Protein AF-A0A6P0S054-F1 (afdb_monomer)

Solvent-accessible surface area (backbone atoms only — not comparable to full-atom values): 17189 Å² total; per-residue (Å²): 97,78,37,76,88,46,102,80,38,64,45,47,50,50,37,50,54,54,34,71,72,40,96,62,68,81,48,26,31,66,58,48,29,56,38,30,76,70,66,76,42,80,83,60,72,34,45,17,15,29,68,86,78,64,26,35,32,38,42,41,51,53,76,80,68,85,90,58,104,81,60,71,53,49,40,46,43,76,74,36,42,90,74,73,61,77,50,42,47,50,54,47,49,44,40,20,65,17,44,72,93,73,18,66,70,39,35,32,70,49,35,49,54,99,86,65,53,75,46,84,53,42,33,24,20,8,63,78,66,51,79,77,50,49,68,61,50,52,50,41,39,64,70,53,50,62,73,40,38,82,83,66,67,63,72,65,46,76,48,78,44,77,41,83,59,63,82,72,74,83,71,68,93,67,76,86,87,75,64,72,70,64,44,67,77,44,33,67,58,50,47,54,52,49,57,46,52,57,52,45,56,56,48,44,53,50,52,51,50,52,50,36,68,74,38,56,94,76,37,53,62,45,79,46,78,42,55,57,44,78,47,51,73,68,72,39,68,73,40,88,88,28,73,74,48,60,82,50,50,74,79,34,28,46,100,85,43,35,49,39,74,81,91,58,97,69,72,49,74,66,54,51,51,52,52,52,54,42,50,55,51,36,51,64,67,43,50,59,57,52,64,76,72,109

Structure (mmCIF, N/CA/C/O backbone):
data_AF-A0A6P0S054-F1
#
_entry.id   AF-A0A6P0S054-F1
#
loop_
_atom_site.group_PDB
_atom_site.id
_atom_site.type_symbol
_atom_site.label_atom_id
_atom_site.label_alt_id
_atom_site.label_comp_id
_atom_site.label_asym_id
_atom_site.label_entity_id
_atom_site.label_seq_id
_atom_site.pdbx_PDB_ins_code
_atom_site.Cartn_x
_atom_site.Cartn_y
_atom_site.Cartn_z
_atom_site.occupancy
_atom_site.B_iso_or_equiv
_atom_site.auth_seq_id
_atom_site.auth_comp_id
_atom_site.auth_asym_id
_atom_site.auth_atom_id
_atom_site.pdbx_PDB_model_num
ATOM 1 N N . ILE A 1 1 ? -7.329 16.033 12.618 1.00 49.38 1 ILE A N 1
ATOM 2 C CA . ILE A 1 1 ? -7.039 15.333 11.339 1.00 49.38 1 ILE A CA 1
ATOM 3 C C . ILE A 1 1 ? -5.634 15.703 10.869 1.00 49.38 1 ILE A C 1
ATOM 5 O O . ILE A 1 1 ? -5.320 16.897 10.906 1.00 49.38 1 ILE A O 1
ATOM 9 N N . PRO A 1 2 ? -4.809 14.734 10.435 1.00 44.59 2 PRO A N 1
ATOM 10 C CA . PRO A 1 2 ? -3.533 15.024 9.786 1.00 44.59 2 PRO A CA 1
ATOM 11 C C . PRO A 1 2 ? -3.772 15.899 8.564 1.00 44.59 2 PRO A C 1
ATOM 13 O O . PRO A 1 2 ? -4.477 15.503 7.642 1.00 44.59 2 PRO A O 1
ATOM 16 N N . LYS A 1 3 ? -3.236 17.117 8.585 1.00 49.06 3 LYS A N 1
ATOM 17 C CA . LYS A 1 3 ? -3.244 18.041 7.451 1.00 49.06 3 LYS A CA 1
ATOM 18 C C . LYS A 1 3 ? -1.858 18.649 7.355 1.00 49.06 3 LYS A C 1
ATOM 20 O O . LYS A 1 3 ? -1.258 18.990 8.372 1.00 49.06 3 LYS A O 1
ATOM 25 N N . VAL A 1 4 ? -1.370 18.752 6.127 1.00 49.50 4 VAL A N 1
ATOM 26 C CA . VAL A 1 4 ? -0.021 19.217 5.811 1.00 49.50 4 VAL A CA 1
ATOM 27 C C . VAL A 1 4 ? 0.172 20.655 6.302 1.00 49.50 4 VAL A C 1
ATOM 29 O O . VAL A 1 4 ? -0.707 21.500 6.117 1.00 49.50 4 VAL A O 1
ATOM 32 N N . LEU A 1 5 ? 1.298 20.927 6.968 1.00 39.72 5 LEU A N 1
ATOM 33 C CA . LEU A 1 5 ? 1.606 22.243 7.522 1.00 39.72 5 LEU A CA 1
ATOM 34 C C . LEU A 1 5 ? 2.627 22.955 6.644 1.00 39.72 5 LEU A C 1
ATOM 36 O O . LEU A 1 5 ? 3.823 22.709 6.730 1.00 39.72 5 LEU A O 1
ATOM 40 N N . GLY A 1 6 ? 2.102 23.879 5.847 1.00 45.34 6 GLY A N 1
ATOM 41 C CA . GLY A 1 6 ? 2.846 24.784 4.989 1.00 45.34 6 GLY A CA 1
ATOM 42 C C . GLY A 1 6 ? 2.047 25.021 3.719 1.00 45.34 6 GLY A C 1
ATOM 43 O O . GLY A 1 6 ? 1.994 24.148 2.850 1.00 45.34 6 GLY A O 1
ATOM 44 N N . LEU A 1 7 ? 1.433 26.201 3.593 1.00 45.25 7 LEU A N 1
ATOM 45 C CA . LEU A 1 7 ? 1.116 26.758 2.278 1.00 45.25 7 LEU A CA 1
ATOM 46 C C . LEU A 1 7 ? 2.458 26.864 1.527 1.00 45.25 7 LEU A C 1
ATOM 48 O O . LEU A 1 7 ? 3.172 27.847 1.684 1.00 45.25 7 LEU A O 1
ATOM 52 N N . GLY A 1 8 ? 2.852 25.800 0.817 1.00 64.81 8 GLY A N 1
ATOM 53 C CA . GLY A 1 8 ? 4.074 25.754 0.009 1.00 64.81 8 GLY A CA 1
ATOM 54 C C . GLY A 1 8 ? 5.142 24.703 0.350 1.00 64.81 8 GLY A C 1
ATOM 55 O O . GLY A 1 8 ? 6.224 24.792 -0.225 1.00 64.81 8 GLY A O 1
ATOM 56 N N . ASP A 1 9 ? 4.913 23.711 1.226 1.00 80.38 9 ASP A N 1
ATOM 57 C CA . ASP A 1 9 ? 5.892 22.614 1.364 1.00 80.38 9 ASP A CA 1
ATOM 58 C C . ASP A 1 9 ? 5.802 21.578 0.216 1.00 80.38 9 ASP A C 1
ATOM 60 O O . ASP A 1 9 ? 4.813 21.508 -0.520 1.00 80.38 9 ASP A O 1
ATOM 64 N N . ARG A 1 10 ? 6.856 20.762 0.046 1.00 83.81 10 ARG A N 1
ATOM 65 C CA . ARG A 1 10 ? 6.938 19.735 -1.016 1.00 83.81 10 ARG A CA 1
ATOM 66 C C . ARG A 1 10 ? 5.812 18.697 -0.936 1.00 83.81 10 ARG A C 1
ATOM 68 O O . ARG A 1 10 ? 5.367 18.198 -1.965 1.00 83.81 10 ARG A O 1
ATOM 75 N N . GLY A 1 11 ? 5.355 18.374 0.270 1.00 85.75 11 GLY A N 1
ATOM 76 C CA . GLY A 1 11 ? 4.236 17.473 0.503 1.00 85.75 11 GLY A CA 1
ATOM 77 C C . GLY A 1 11 ? 2.904 18.076 0.062 1.00 85.75 11 GLY A C 1
ATOM 78 O O . GLY A 1 11 ? 2.168 17.404 -0.656 1.00 85.75 11 GLY A O 1
ATOM 79 N N . THR A 1 12 ? 2.631 19.333 0.425 1.00 84.69 12 THR A N 1
ATOM 80 C CA . THR A 1 12 ? 1.433 20.073 -0.010 1.00 84.69 12 THR A CA 1
ATOM 81 C C . THR A 1 12 ? 1.402 20.201 -1.530 1.00 84.69 12 THR A C 1
ATOM 83 O O . THR A 1 12 ? 0.354 20.008 -2.146 1.00 84.69 12 THR A O 1
ATOM 86 N N . ALA A 1 13 ? 2.551 20.493 -2.150 1.00 86.81 13 ALA A N 1
ATOM 87 C CA . ALA A 1 13 ? 2.664 20.619 -3.600 1.00 86.81 13 ALA A CA 1
ATOM 88 C C . ALA A 1 13 ? 2.320 19.306 -4.322 1.00 86.81 13 ALA A C 1
ATOM 90 O O . ALA A 1 13 ? 1.536 19.322 -5.268 1.00 86.81 13 ALA A O 1
ATOM 91 N N . ILE A 1 14 ? 2.851 18.170 -3.853 1.00 86.69 14 ILE A N 1
ATOM 92 C CA . ILE A 1 14 ? 2.553 16.846 -4.424 1.00 86.69 14 ILE A CA 1
ATOM 93 C C . ILE A 1 14 ? 1.084 16.470 -4.217 1.00 86.69 14 ILE A C 1
ATOM 95 O O . ILE A 1 14 ? 0.440 15.991 -5.147 1.00 86.69 14 ILE A O 1
ATOM 99 N N . GLU A 1 15 ? 0.536 16.706 -3.022 1.00 88.62 15 GLU A N 1
ATOM 100 C CA . GLU A 1 15 ? -0.871 16.412 -2.743 1.00 88.62 15 GLU A CA 1
ATOM 101 C C . GLU A 1 15 ? -1.805 17.238 -3.637 1.00 88.62 15 GLU A C 1
ATOM 103 O O . GLU A 1 15 ? -2.744 16.692 -4.212 1.00 88.62 15 GLU A O 1
ATOM 108 N N . THR A 1 16 ? -1.507 18.529 -3.817 1.00 88.69 16 THR A N 1
ATOM 109 C CA . THR A 1 16 ? -2.283 19.434 -4.679 1.00 88.69 16 THR A CA 1
ATOM 110 C C . THR A 1 16 ? -2.176 19.041 -6.154 1.00 88.69 16 THR A C 1
ATOM 112 O O . THR A 1 16 ? -3.188 19.026 -6.857 1.00 88.69 16 THR A O 1
ATOM 115 N N . ASP A 1 17 ? -0.975 18.694 -6.636 1.00 87.12 17 ASP A N 1
ATOM 116 C CA . ASP A 1 17 ? -0.762 18.214 -8.010 1.00 87.12 17 ASP A CA 1
ATOM 117 C C . ASP A 1 17 ? -1.574 16.936 -8.258 1.00 87.12 17 ASP A C 1
ATOM 119 O O . ASP A 1 17 ? -2.323 16.854 -9.236 1.00 87.12 17 ASP A O 1
ATOM 123 N N . TRP A 1 18 ? -1.532 15.973 -7.331 1.00 86.44 18 TRP A N 1
ATOM 124 C CA . TRP A 1 18 ? -2.304 14.740 -7.466 1.00 86.44 18 TRP A CA 1
ATOM 125 C C . TRP A 1 18 ? -3.815 14.989 -7.406 1.00 86.44 18 TRP A C 1
ATOM 127 O O . TRP A 1 18 ? -4.551 14.494 -8.261 1.00 86.44 18 TRP A O 1
ATOM 137 N N . GLN A 1 19 ? -4.276 15.831 -6.477 1.00 90.69 19 GLN A N 1
ATOM 138 C CA . GLN A 1 19 ? -5.673 16.259 -6.390 1.00 90.69 19 GLN A CA 1
ATOM 139 C C . GLN A 1 19 ? -6.154 16.907 -7.694 1.00 90.69 19 GLN A C 1
ATOM 141 O O . GLN A 1 19 ? -7.274 16.654 -8.135 1.00 90.69 19 GLN A O 1
ATOM 146 N N . GLY A 1 20 ? -5.305 17.702 -8.350 1.00 88.12 20 GLY A N 1
ATOM 147 C CA . GLY A 1 20 ? -5.593 18.330 -9.638 1.00 88.12 20 GLY A CA 1
ATOM 148 C C . GLY A 1 20 ? -5.862 17.341 -10.777 1.00 88.12 20 GLY A C 1
ATOM 149 O O . GLY A 1 20 ? -6.599 17.688 -11.699 1.00 88.12 20 GLY A O 1
ATOM 150 N N . ASN A 1 21 ? -5.322 16.120 -10.690 1.00 86.25 21 ASN A N 1
ATOM 151 C CA . ASN A 1 21 ? -5.488 15.054 -11.683 1.00 86.25 21 ASN A CA 1
ATOM 152 C C . ASN A 1 21 ? -6.728 14.171 -11.439 1.00 86.25 21 ASN A C 1
ATOM 154 O O . ASN A 1 21 ? -7.070 13.348 -12.292 1.00 86.25 21 ASN A O 1
ATOM 158 N N . LEU A 1 22 ? -7.412 14.312 -10.299 1.00 85.94 22 LEU A N 1
ATOM 159 C CA . LEU A 1 22 ? -8.636 13.562 -10.019 1.00 85.94 22 LEU A CA 1
ATOM 160 C C . LEU A 1 22 ? -9.839 14.186 -10.736 1.00 85.94 22 LEU A C 1
ATOM 162 O O . LEU A 1 22 ? -10.024 15.403 -10.726 1.00 85.94 22 LEU A O 1
ATOM 166 N N . LYS A 1 23 ? -10.712 13.333 -11.296 1.00 87.00 23 LYS A N 1
ATOM 167 C CA . LYS A 1 23 ? -12.002 13.766 -11.871 1.00 87.00 23 LYS A CA 1
ATOM 168 C C . LYS A 1 23 ? -12.857 14.496 -10.834 1.00 87.00 23 LYS A C 1
ATOM 170 O O . LYS A 1 23 ? -13.459 15.517 -11.143 1.00 87.00 23 LYS A O 1
ATOM 175 N N . ASN A 1 24 ? -12.884 13.970 -9.609 1.00 86.75 24 ASN A N 1
ATOM 176 C CA . ASN A 1 24 ? -13.510 14.603 -8.460 1.00 86.75 24 ASN A CA 1
ATOM 177 C C . ASN A 1 24 ? -12.430 14.943 -7.424 1.00 86.75 24 ASN A C 1
ATOM 179 O O . ASN A 1 24 ? -11.802 14.059 -6.843 1.00 86.75 24 ASN A O 1
ATOM 183 N N . LYS A 1 25 ? -12.212 16.241 -7.211 1.00 86.62 25 LYS A N 1
ATOM 184 C CA . LYS A 1 25 ? -11.141 16.767 -6.355 1.00 86.62 25 LYS A CA 1
ATOM 185 C C . LYS A 1 25 ? -11.489 16.732 -4.869 1.00 86.62 25 LYS A C 1
ATOM 187 O O . LYS A 1 25 ? -10.599 16.897 -4.043 1.00 86.62 25 LYS A O 1
ATOM 192 N N . THR A 1 26 ? -12.757 16.533 -4.518 1.00 82.88 26 THR A N 1
ATOM 193 C CA . THR A 1 26 ? -13.243 16.561 -3.131 1.00 82.88 26 THR A CA 1
ATOM 194 C C . THR A 1 26 ? -13.547 15.162 -2.598 1.00 82.88 26 THR A C 1
ATOM 196 O O . THR A 1 26 ? -14.306 15.024 -1.644 1.00 82.88 26 THR A O 1
ATOM 199 N N . LEU A 1 27 ? -12.988 14.115 -3.218 1.00 89.81 27 LEU A N 1
ATOM 200 C CA . LEU A 1 27 ? -13.174 12.740 -2.761 1.00 89.81 27 LEU A CA 1
ATOM 201 C C . LEU A 1 27 ? -12.566 12.540 -1.371 1.00 89.81 27 LEU A C 1
ATOM 203 O O . LEU A 1 27 ? -11.369 12.758 -1.154 1.00 89.81 27 LEU A O 1
ATOM 207 N N . SER A 1 28 ? -13.400 12.064 -0.455 1.00 93.50 28 SER A N 1
ATOM 208 C CA . SER A 1 28 ? -13.024 11.694 0.905 1.00 93.50 28 SER A CA 1
ATOM 209 C C . SER A 1 28 ? -13.165 10.194 1.149 1.00 93.50 28 SER A C 1
ATOM 211 O O . SER A 1 28 ? -13.805 9.484 0.365 1.00 93.50 28 SER A O 1
ATOM 213 N N . LEU A 1 29 ? -12.598 9.702 2.254 1.00 93.31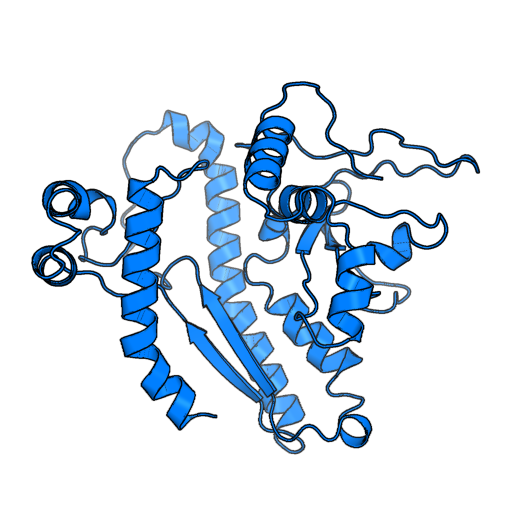 29 LEU A N 1
ATOM 214 C CA . LEU A 1 29 ? -12.802 8.313 2.664 1.00 93.31 29 LEU A CA 1
ATOM 215 C C . LEU A 1 29 ? -14.279 8.008 2.904 1.00 93.31 29 LEU A C 1
ATOM 217 O O . LEU A 1 29 ? -14.721 6.918 2.560 1.00 93.31 29 LEU A O 1
ATOM 221 N N . ASN A 1 30 ? -15.058 8.949 3.443 1.00 91.94 30 ASN A N 1
ATOM 222 C CA . ASN A 1 30 ? -16.494 8.736 3.617 1.00 91.94 30 ASN A CA 1
ATOM 223 C C . ASN A 1 30 ? -17.242 8.616 2.277 1.00 91.94 30 ASN A C 1
ATOM 225 O O . ASN A 1 30 ? -18.158 7.806 2.157 1.00 91.94 30 ASN A O 1
ATOM 229 N N . THR A 1 31 ? -16.821 9.358 1.248 1.00 90.94 31 THR A N 1
ATOM 230 C CA . THR A 1 31 ? -17.380 9.196 -0.107 1.00 90.94 31 THR A CA 1
ATOM 231 C C . THR A 1 31 ? -17.082 7.791 -0.636 1.00 90.94 31 THR A C 1
ATOM 233 O O . THR A 1 31 ? -17.989 7.063 -1.030 1.00 90.94 31 THR A O 1
ATOM 236 N N . TRP A 1 32 ? -15.823 7.358 -0.537 1.00 93.00 32 TRP A N 1
ATOM 237 C CA . TRP A 1 32 ? -15.410 6.007 -0.923 1.00 93.00 32 TRP A CA 1
ATOM 238 C C . TRP A 1 32 ? -16.035 4.900 -0.075 1.00 93.00 32 TRP A C 1
ATOM 240 O O . TRP A 1 32 ? -16.205 3.791 -0.566 1.00 93.00 32 TRP A O 1
ATOM 250 N N . ARG A 1 33 ? -16.421 5.170 1.176 1.00 92.50 33 ARG A N 1
ATOM 251 C CA . ARG A 1 33 ? -17.137 4.208 2.025 1.00 92.50 33 ARG A CA 1
ATOM 252 C C . ARG A 1 33 ? -18.473 3.837 1.400 1.00 92.50 33 ARG A C 1
ATOM 254 O O . ARG A 1 33 ? -18.775 2.652 1.301 1.00 92.50 33 ARG A O 1
ATOM 261 N N . ALA A 1 34 ? -19.249 4.831 0.972 1.00 90.88 34 ALA A N 1
ATOM 262 C CA . ALA A 1 34 ? -20.531 4.591 0.317 1.00 90.88 34 ALA A CA 1
ATOM 263 C C . ALA A 1 34 ? -20.347 3.790 -0.983 1.00 90.88 34 ALA A C 1
ATOM 265 O O . ALA A 1 34 ? -21.051 2.808 -1.207 1.00 90.88 34 ALA A O 1
ATOM 266 N N . GLU A 1 35 ? -19.354 4.154 -1.798 1.00 92.44 35 GLU A N 1
ATOM 267 C CA . GLU A 1 35 ? -19.059 3.460 -3.057 1.00 92.44 35 GLU A CA 1
ATOM 268 C C . GLU A 1 35 ? -18.564 2.020 -2.842 1.00 92.44 35 GLU A C 1
ATOM 270 O O . GLU A 1 35 ? -18.978 1.112 -3.564 1.00 92.44 35 GLU A O 1
ATOM 275 N N . ALA A 1 36 ? -17.717 1.792 -1.835 1.00 92.62 36 ALA A N 1
ATOM 276 C CA . ALA A 1 36 ? -17.200 0.471 -1.491 1.00 92.62 36 ALA A CA 1
ATOM 277 C C . ALA A 1 36 ? -18.298 -0.445 -0.934 1.00 92.62 36 ALA A C 1
ATOM 279 O O . ALA A 1 36 ? -18.384 -1.605 -1.329 1.00 92.62 36 ALA A O 1
ATOM 280 N N . LEU A 1 37 ? -19.176 0.071 -0.063 1.00 90.81 37 LEU A N 1
ATOM 281 C CA . LEU A 1 37 ? -20.329 -0.682 0.449 1.00 90.81 37 LEU A CA 1
ATOM 282 C C . LEU A 1 37 ? -21.335 -1.025 -0.658 1.00 90.81 37 LEU A C 1
ATOM 284 O O . LEU A 1 37 ? -21.951 -2.085 -0.612 1.00 90.81 37 LEU A O 1
ATOM 288 N N . ALA A 1 38 ? -21.470 -0.160 -1.665 1.00 92.50 38 ALA A N 1
ATOM 289 C CA . ALA A 1 38 ? -22.273 -0.420 -2.857 1.00 92.50 38 ALA A CA 1
ATOM 290 C C . ALA A 1 38 ? -21.590 -1.365 -3.869 1.00 92.50 38 ALA A C 1
ATOM 292 O O . ALA A 1 38 ? -22.180 -1.675 -4.902 1.00 92.50 38 ALA A O 1
ATOM 293 N N . GLY A 1 39 ? -20.351 -1.802 -3.613 1.00 90.69 39 GLY A N 1
ATOM 294 C CA . GLY A 1 39 ? -19.593 -2.675 -4.510 1.00 90.69 39 GLY A CA 1
ATOM 295 C C . GLY A 1 39 ? -19.110 -2.001 -5.800 1.00 90.69 39 GLY A C 1
ATOM 296 O O . GLY A 1 39 ? -18.741 -2.693 -6.745 1.00 90.69 39 GLY A O 1
ATOM 297 N N . MET A 1 40 ? -19.106 -0.665 -5.867 1.00 92.94 40 MET A N 1
ATOM 298 C CA . MET A 1 40 ? -18.670 0.082 -7.057 1.00 92.94 40 MET A CA 1
ATOM 299 C C . MET A 1 40 ? -17.147 0.201 -7.155 1.00 92.94 40 MET A C 1
ATOM 301 O O . MET A 1 40 ? -16.601 0.302 -8.254 1.00 92.94 40 MET A O 1
ATOM 305 N N . ILE A 1 41 ? -16.460 0.186 -6.011 1.00 91.94 41 ILE A N 1
ATOM 306 C CA . ILE A 1 41 ? -14.998 0.210 -5.912 1.00 91.94 41 ILE A CA 1
ATOM 307 C C . ILE A 1 41 ? -14.522 -0.839 -4.897 1.00 91.94 41 ILE A C 1
ATOM 309 O O . ILE A 1 41 ? -15.266 -1.170 -3.970 1.00 91.94 41 ILE A O 1
ATOM 313 N N . PRO A 1 42 ? -13.286 -1.361 -5.020 1.00 91.88 42 PRO A N 1
ATOM 314 C CA . PRO A 1 42 ? -12.691 -2.165 -3.956 1.00 91.88 42 PRO A CA 1
ATOM 315 C C . PRO A 1 42 ? -12.457 -1.311 -2.706 1.00 91.88 42 PRO A C 1
ATOM 317 O O . PRO A 1 42 ? -12.342 -0.092 -2.800 1.00 91.88 42 PRO A O 1
ATOM 320 N N . ILE A 1 43 ? -12.322 -1.951 -1.542 1.00 92.00 43 ILE A N 1
ATOM 321 C CA . ILE A 1 43 ? -11.957 -1.271 -0.292 1.00 92.00 43 ILE A CA 1
ATOM 322 C C . ILE A 1 43 ? -10.453 -0.954 -0.331 1.00 92.00 43 ILE A C 1
ATOM 324 O O . ILE A 1 43 ? -9.639 -1.875 -0.233 1.00 92.00 43 ILE A O 1
ATOM 328 N N . PRO A 1 44 ? -10.046 0.320 -0.452 1.00 92.69 44 PRO A N 1
ATOM 329 C CA . PRO A 1 44 ? -8.643 0.681 -0.411 1.00 92.69 44 PRO A CA 1
ATOM 330 C C . PRO A 1 44 ? -8.144 0.696 1.035 1.00 92.69 44 PRO A C 1
ATOM 332 O O . PRO A 1 44 ? -8.858 1.080 1.970 1.00 92.69 44 PRO A O 1
ATOM 335 N N . VAL A 1 45 ? -6.882 0.311 1.206 1.00 93.62 45 VAL A N 1
ATOM 336 C CA . VAL A 1 45 ? -6.169 0.394 2.480 1.00 93.62 45 VAL A CA 1
ATOM 337 C C . VAL A 1 45 ? -4.826 1.050 2.225 1.00 93.62 45 VAL A C 1
ATOM 339 O O . VAL A 1 45 ? -3.929 0.452 1.638 1.00 93.62 45 VAL A O 1
ATOM 342 N N . PHE A 1 46 ? -4.694 2.290 2.672 1.00 94.62 46 PHE A N 1
ATOM 343 C CA . PHE A 1 46 ? -3.429 3.003 2.661 1.00 94.62 46 PHE A CA 1
ATOM 344 C C . PHE A 1 46 ? -2.716 2.711 3.974 1.00 94.62 46 PHE A C 1
ATOM 346 O O . PHE A 1 46 ? -3.196 3.068 5.052 1.00 94.62 46 PHE A O 1
ATOM 353 N N . ASN A 1 47 ? -1.581 2.028 3.901 1.00 92.94 47 ASN A N 1
ATOM 354 C CA . ASN A 1 47 ? -0.741 1.818 5.065 1.00 92.94 47 ASN A CA 1
ATOM 355 C C . ASN A 1 47 ? 0.219 2.997 5.240 1.00 92.94 47 ASN A C 1
ATOM 357 O O . ASN A 1 47 ? 0.763 3.533 4.282 1.00 92.94 47 ASN A O 1
ATOM 361 N N . ALA A 1 48 ? 0.448 3.381 6.481 1.00 94.06 48 ALA A N 1
ATOM 362 C CA . ALA A 1 48 ? 1.410 4.385 6.893 1.00 94.06 48 ALA A CA 1
ATOM 363 C C . ALA A 1 48 ? 2.112 3.904 8.170 1.00 94.06 48 ALA A C 1
ATOM 365 O O . ALA A 1 48 ? 1.774 2.849 8.719 1.00 94.06 48 ALA A O 1
ATOM 366 N N . THR A 1 49 ? 3.087 4.666 8.652 1.00 92.38 49 THR A N 1
ATOM 367 C CA . THR A 1 49 ? 3.834 4.324 9.867 1.00 92.38 49 THR A CA 1
ATOM 368 C C . THR A 1 49 ? 3.810 5.496 10.832 1.00 92.38 49 THR A C 1
ATOM 370 O O . THR A 1 49 ? 4.144 6.614 10.444 1.00 92.38 49 THR A O 1
ATOM 373 N N . PHE A 1 50 ? 3.444 5.261 12.091 1.00 91.56 50 PHE A N 1
ATOM 374 C CA . PHE A 1 50 ? 3.646 6.268 13.127 1.00 91.56 50 PHE A CA 1
ATOM 375 C C . PHE A 1 50 ? 5.125 6.361 13.477 1.00 91.56 50 PHE A C 1
ATOM 377 O O . PHE A 1 50 ? 5.757 5.366 13.826 1.00 91.56 50 PHE A O 1
ATOM 384 N N . VAL A 1 51 ? 5.676 7.567 13.394 1.00 90.19 51 VAL A N 1
ATOM 385 C CA . VAL A 1 51 ? 7.082 7.837 13.721 1.00 90.19 51 VAL A CA 1
ATOM 386 C C . VAL A 1 51 ? 7.328 7.640 15.214 1.00 90.19 51 VAL A C 1
ATOM 388 O O . VAL A 1 51 ? 8.390 7.169 15.603 1.00 90.19 51 VAL A O 1
ATOM 391 N N . ASP A 1 52 ? 6.328 7.952 16.036 1.00 87.62 52 ASP A N 1
ATOM 392 C CA . ASP A 1 52 ? 6.448 8.007 17.492 1.00 87.62 52 ASP A CA 1
ATOM 393 C C . ASP A 1 52 ? 6.728 6.631 18.128 1.00 87.62 52 ASP A C 1
ATOM 395 O O . ASP A 1 52 ? 7.431 6.534 19.130 1.00 87.62 52 ASP A O 1
ATOM 399 N N . ASN A 1 53 ? 6.188 5.553 17.551 1.00 86.56 53 ASN A N 1
ATOM 400 C CA . ASN A 1 53 ? 6.284 4.193 18.102 1.00 86.56 53 ASN A CA 1
ATOM 401 C C . ASN A 1 53 ? 6.550 3.099 17.051 1.00 86.56 53 ASN A C 1
ATOM 403 O O . ASN A 1 53 ? 6.625 1.918 17.393 1.00 86.56 53 ASN A O 1
ATOM 407 N N . GLY A 1 54 ? 6.673 3.463 15.771 1.00 86.88 54 GLY A N 1
ATOM 408 C CA . GLY A 1 54 ? 6.862 2.523 14.665 1.00 86.88 54 GLY A CA 1
ATOM 409 C C . GLY A 1 54 ? 5.631 1.673 14.341 1.00 86.88 54 GLY A C 1
ATOM 410 O O . GLY A 1 54 ? 5.741 0.703 13.589 1.00 86.88 54 GLY A O 1
ATOM 411 N N . TYR A 1 55 ? 4.464 1.980 14.915 1.00 89.62 55 TYR A N 1
ATOM 412 C CA . TYR A 1 55 ? 3.258 1.189 14.695 1.00 89.62 55 TYR A CA 1
ATOM 413 C C . TYR A 1 55 ? 2.723 1.420 13.288 1.00 89.62 55 TYR A C 1
ATOM 415 O O . TYR A 1 55 ? 2.777 2.527 12.744 1.00 89.62 55 TYR A O 1
ATOM 423 N N . ARG A 1 56 ? 2.149 0.366 12.708 1.00 90.50 56 ARG A N 1
ATOM 424 C CA . ARG A 1 56 ? 1.438 0.486 11.436 1.00 90.50 56 ARG A CA 1
ATOM 425 C C . ARG A 1 56 ? 0.185 1.327 11.640 1.00 90.50 56 ARG A C 1
ATOM 427 O O . ARG A 1 56 ? -0.608 1.049 12.535 1.00 90.50 56 ARG A O 1
ATOM 434 N N . PHE A 1 57 ? -0.033 2.296 10.772 1.00 92.62 57 PHE A N 1
ATOM 435 C CA . PHE A 1 57 ? -1.258 3.073 10.718 1.00 92.62 57 PHE A CA 1
ATOM 436 C C . PHE A 1 57 ? -2.035 2.701 9.454 1.00 92.62 57 PHE A C 1
ATOM 438 O O . PHE A 1 57 ? -1.511 2.804 8.350 1.00 92.62 57 PHE A O 1
ATOM 445 N N . LEU A 1 58 ? -3.259 2.202 9.610 1.00 93.88 58 LEU A N 1
ATOM 446 C CA . LEU A 1 58 ? -4.126 1.787 8.510 1.00 93.88 58 LEU A CA 1
ATOM 447 C C . LEU A 1 58 ? -5.187 2.851 8.260 1.00 93.88 58 LEU A C 1
ATOM 449 O O . LEU A 1 58 ? -5.928 3.234 9.164 1.00 93.88 58 LEU A O 1
ATOM 453 N N . ILE A 1 59 ? -5.268 3.311 7.019 1.00 94.69 59 ILE A N 1
ATOM 454 C CA . ILE A 1 59 ? -6.193 4.349 6.589 1.00 94.69 59 ILE A CA 1
ATOM 455 C C . ILE A 1 59 ? -7.091 3.746 5.508 1.00 94.69 59 ILE A C 1
ATOM 457 O O . ILE A 1 59 ? -6.644 3.452 4.401 1.00 94.69 59 ILE A O 1
ATOM 461 N N . SER A 1 60 ? -8.362 3.535 5.839 1.00 93.69 60 SER A N 1
ATOM 462 C CA . SER A 1 60 ? -9.340 2.874 4.971 1.00 93.69 60 SER A CA 1
ATOM 463 C C . SER A 1 60 ? -10.728 3.505 5.145 1.00 93.69 60 SER A C 1
ATOM 465 O O . SER A 1 60 ? -11.030 4.009 6.232 1.00 93.69 60 SER A O 1
ATOM 467 N N . PRO A 1 61 ? -11.603 3.461 4.121 1.00 92.56 61 PRO A N 1
ATOM 468 C CA . PRO A 1 61 ? -13.003 3.860 4.242 1.00 92.56 61 PRO A CA 1
ATOM 469 C 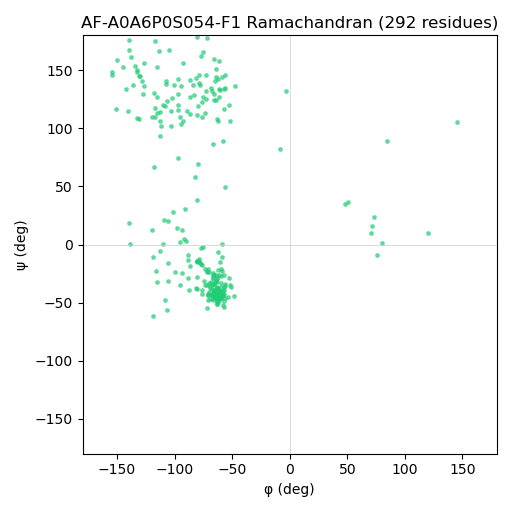C . PRO A 1 61 ? -13.809 3.079 5.280 1.00 92.56 61 PRO A C 1
ATOM 471 O O . PRO A 1 61 ? -14.920 3.478 5.595 1.00 92.56 61 PRO A O 1
ATOM 474 N N . MET A 1 62 ? -13.306 1.983 5.838 1.00 87.50 62 MET A N 1
ATOM 475 C CA . MET A 1 62 ? -13.988 1.236 6.896 1.00 87.50 62 MET A CA 1
ATOM 476 C C . MET A 1 62 ? -13.014 0.805 7.983 1.00 87.50 62 MET A C 1
ATOM 478 O O . MET A 1 62 ? -11.806 0.770 7.758 1.00 87.50 62 MET A O 1
ATOM 482 N N . THR A 1 63 ? -13.545 0.471 9.161 1.00 85.94 63 THR A N 1
ATOM 483 C CA . THR A 1 63 ? -12.749 -0.123 10.236 1.00 85.94 63 THR A CA 1
ATOM 484 C C . THR A 1 63 ? -12.211 -1.461 9.757 1.00 85.94 63 THR A C 1
ATOM 486 O O . THR A 1 63 ? -12.959 -2.430 9.629 1.00 85.94 63 THR A O 1
ATOM 489 N N . PHE A 1 64 ? -10.916 -1.501 9.461 1.00 74.25 64 PHE A N 1
ATOM 490 C CA . PHE A 1 64 ? -10.344 -2.613 8.718 1.00 74.25 64 PHE A CA 1
ATOM 491 C C . PHE A 1 64 ? -10.071 -3.817 9.623 1.00 74.25 64 PHE A C 1
ATOM 493 O O . PHE A 1 64 ? -10.318 -4.962 9.249 1.00 74.25 64 PHE A O 1
ATOM 500 N N . ILE A 1 65 ? -9.608 -3.569 10.851 1.00 70.31 65 ILE A N 1
ATOM 501 C CA . ILE A 1 65 ? -9.430 -4.602 11.874 1.00 70.31 65 ILE A CA 1
ATOM 502 C C . ILE A 1 65 ? -9.814 -4.017 13.235 1.00 70.31 65 ILE A C 1
ATOM 504 O O . ILE A 1 65 ? -9.401 -2.910 13.590 1.00 70.31 65 ILE A O 1
ATOM 508 N N . GLN A 1 66 ? -10.601 -4.764 14.013 1.00 69.62 66 GLN A N 1
ATOM 509 C CA . GLN A 1 66 ? -10.968 -4.341 15.362 1.00 69.62 66 GLN A CA 1
ATOM 510 C C . GLN A 1 66 ? -9.733 -4.279 16.276 1.00 69.62 66 GLN A C 1
ATOM 512 O O . GLN A 1 66 ? -8.866 -5.159 16.185 1.00 69.62 66 GLN A O 1
ATOM 517 N N . PRO A 1 67 ? -9.652 -3.266 17.155 1.00 65.75 67 PRO A N 1
ATOM 518 C CA . PRO A 1 67 ? -8.542 -3.132 18.077 1.00 65.75 67 PRO A CA 1
ATOM 519 C C . PRO A 1 67 ? -8.597 -4.255 19.120 1.00 65.75 67 PRO A C 1
ATOM 521 O O . PRO A 1 67 ? -9.649 -4.554 19.682 1.00 65.75 67 PRO A O 1
ATOM 524 N N . ARG A 1 68 ? -7.454 -4.885 19.386 1.00 65.88 68 ARG A N 1
ATOM 525 C CA . ARG A 1 68 ? -7.230 -5.787 20.525 1.00 65.88 68 ARG A CA 1
ATOM 526 C C . ARG A 1 68 ? -6.186 -5.165 21.442 1.00 65.88 68 ARG A C 1
ATOM 528 O O . ARG A 1 68 ? -5.310 -4.451 20.962 1.00 65.88 68 ARG A O 1
ATOM 535 N N . ASN A 1 69 ? -6.247 -5.500 22.728 1.00 53.97 69 ASN A N 1
ATOM 536 C CA . ASN A 1 69 ? -5.513 -4.841 23.820 1.00 53.97 69 ASN A CA 1
ATOM 537 C C . ASN A 1 69 ? -3.964 -4.833 23.716 1.00 53.97 69 ASN A C 1
ATOM 539 O O . ASN A 1 69 ? -3.319 -4.261 24.582 1.00 53.97 69 ASN A O 1
ATOM 543 N N . GLU A 1 70 ? -3.352 -5.398 22.666 1.00 61.66 70 GLU A N 1
ATOM 544 C CA . GLU A 1 70 ? -1.888 -5.539 22.517 1.00 61.66 70 GLU A CA 1
ATOM 545 C C . GLU A 1 70 ? -1.373 -5.271 21.087 1.00 61.66 70 GLU A C 1
ATOM 547 O O . GLU A 1 70 ? -0.288 -5.706 20.692 1.00 61.66 70 GLU A O 1
ATOM 552 N N . GLN A 1 71 ? -2.155 -4.595 20.245 1.00 68.38 71 GLN A N 1
ATOM 553 C CA . GLN A 1 71 ? -1.802 -4.462 18.833 1.00 68.38 71 GLN A CA 1
ATOM 554 C C . GLN A 1 71 ? -0.816 -3.324 18.558 1.00 68.38 71 GLN A C 1
ATOM 556 O O . GLN A 1 71 ? -1.051 -2.167 18.888 1.00 68.38 71 GLN A O 1
ATOM 561 N N . LYS A 1 72 ? 0.266 -3.654 17.842 1.00 80.88 72 LYS A N 1
ATOM 562 C CA . LYS A 1 72 ? 1.247 -2.695 17.298 1.00 80.88 72 LYS A CA 1
ATOM 563 C C . LYS A 1 72 ? 0.763 -2.037 15.997 1.00 80.88 72 LYS A C 1
ATOM 565 O O . LYS A 1 72 ? 1.526 -1.875 15.042 1.00 80.88 72 LYS A O 1
ATOM 570 N N . TYR A 1 73 ? -0.528 -1.726 15.920 1.00 84.25 73 TYR A N 1
ATOM 571 C CA . TYR A 1 73 ? -1.109 -0.980 14.812 1.00 84.25 73 TYR A CA 1
ATOM 572 C C . TYR A 1 73 ? -2.306 -0.155 15.275 1.00 84.25 73 TYR A C 1
ATOM 574 O O . TYR A 1 73 ? -2.941 -0.465 16.279 1.00 84.25 73 TYR A O 1
ATOM 582 N N . GLN A 1 74 ? -2.631 0.872 14.500 1.00 87.94 74 GLN A N 1
ATOM 583 C CA . GLN A 1 74 ? -3.790 1.726 14.698 1.00 87.94 74 GLN A CA 1
ATOM 584 C C . GLN A 1 74 ? -4.569 1.845 13.388 1.00 87.94 74 GLN A C 1
ATOM 586 O O . GLN A 1 74 ? -3.983 1.887 12.311 1.00 87.94 74 GLN A O 1
ATOM 591 N N . ASP A 1 75 ? -5.891 1.921 13.481 1.00 90.25 75 ASP A N 1
ATOM 592 C CA . ASP A 1 75 ? -6.786 2.170 12.347 1.00 90.25 75 ASP A CA 1
ATOM 593 C C . ASP A 1 75 ? -7.350 3.595 12.440 1.00 90.25 75 ASP A C 1
ATOM 595 O O . ASP A 1 75 ? -7.657 4.072 13.541 1.00 90.25 75 ASP A O 1
ATOM 599 N N . PHE A 1 76 ? -7.469 4.276 11.297 1.00 91.94 76 PHE A N 1
ATOM 600 C CA . PHE A 1 76 ? -7.979 5.644 11.197 1.00 91.94 76 PHE A CA 1
ATOM 601 C C . PHE A 1 76 ? -9.378 5.790 11.808 1.00 91.94 76 PHE A C 1
ATOM 603 O O . PHE A 1 76 ? -9.603 6.706 12.597 1.00 91.94 76 PHE A O 1
ATOM 610 N N . ASN A 1 77 ? -10.302 4.879 11.503 1.00 90.06 77 ASN A N 1
ATOM 611 C CA . ASN A 1 77 ? -11.681 4.930 11.988 1.00 90.06 77 ASN A CA 1
ATOM 612 C C . ASN A 1 77 ? -11.744 4.665 13.494 1.00 90.06 77 ASN A C 1
ATOM 614 O O . ASN A 1 77 ? -12.508 5.313 14.201 1.00 90.06 77 ASN A O 1
ATOM 618 N N . ASN A 1 78 ? -10.890 3.784 14.018 1.00 88.44 78 ASN A N 1
ATOM 619 C CA . ASN A 1 78 ? -10.794 3.583 15.467 1.00 88.44 78 ASN A CA 1
ATOM 620 C C . ASN A 1 78 ? -10.221 4.814 16.186 1.00 88.44 78 ASN A C 1
ATOM 622 O O . ASN A 1 78 ? -10.654 5.143 17.290 1.00 88.44 78 ASN A O 1
ATOM 626 N N . LEU A 1 79 ? -9.235 5.482 15.578 1.00 87.44 79 LEU A N 1
ATOM 627 C CA . LEU A 1 79 ? -8.551 6.622 16.188 1.00 87.44 79 LEU A CA 1
ATOM 628 C C . LEU A 1 79 ? -9.391 7.904 16.147 1.00 87.44 79 LEU A C 1
ATOM 630 O O . LEU A 1 79 ? -9.429 8.635 17.134 1.00 87.44 79 LEU A O 1
ATOM 634 N N . TYR A 1 80 ? -10.047 8.157 15.014 1.00 87.44 80 TYR A N 1
ATOM 635 C CA . TYR A 1 80 ? -10.697 9.427 14.691 1.00 87.44 80 TYR A CA 1
ATOM 636 C C . TYR A 1 80 ? -12.215 9.324 14.479 1.00 87.44 80 TYR A C 1
ATOM 638 O O . TYR A 1 80 ? -12.891 10.348 14.410 1.00 87.44 80 TYR A O 1
ATOM 646 N N . GLY A 1 81 ? -12.780 8.116 14.389 1.00 82.19 81 GLY A N 1
ATOM 647 C CA . GLY A 1 81 ? -14.201 7.922 14.077 1.00 82.19 81 GLY A CA 1
ATOM 648 C C . GLY A 1 81 ? -15.151 8.434 15.159 1.00 82.19 81 GLY A C 1
ATOM 649 O O . GLY A 1 81 ? -16.240 8.893 14.831 1.00 82.19 81 GLY A O 1
ATOM 650 N N . LYS A 1 82 ? -14.728 8.444 16.433 1.00 83.06 82 LYS A N 1
ATOM 651 C CA . LYS A 1 82 ? -15.518 9.030 17.534 1.00 83.06 82 LYS A CA 1
ATOM 652 C C . LYS A 1 82 ? -15.737 10.538 17.375 1.00 83.06 82 LYS A C 1
ATOM 654 O O . LYS A 1 82 ? -16.767 11.037 17.799 1.00 83.06 82 LYS A O 1
ATOM 659 N N . ASP A 1 83 ? -14.810 11.230 16.716 1.00 83.00 83 ASP A N 1
ATOM 660 C CA . ASP A 1 83 ? -14.899 12.670 16.446 1.00 83.00 83 ASP A CA 1
ATOM 661 C C . ASP A 1 83 ? -15.532 12.975 15.079 1.00 83.00 83 ASP A C 1
ATOM 663 O O . ASP A 1 83 ? -15.391 14.088 14.572 1.00 83.00 83 ASP A O 1
ATOM 667 N N . ASN A 1 84 ? -16.151 11.976 14.432 1.00 82.25 84 ASN A N 1
ATOM 668 C CA . ASN A 1 84 ? -16.721 12.069 13.084 1.00 82.25 84 ASN A CA 1
ATOM 669 C C . ASN A 1 84 ? -15.762 12.710 12.058 1.00 82.25 84 ASN A C 1
ATOM 671 O O . ASN A 1 84 ? -16.158 13.468 11.171 1.00 82.25 84 ASN A O 1
ATOM 675 N N . CYS A 1 85 ? -14.467 12.446 12.221 1.00 86.19 85 CYS A N 1
ATOM 676 C CA . CYS A 1 85 ? -13.431 12.998 11.366 1.00 86.19 85 CYS A CA 1
ATOM 677 C C . CYS A 1 85 ? -13.367 12.240 10.037 1.00 86.19 85 CYS A C 1
ATOM 679 O O . CYS A 1 85 ? -13.362 11.009 10.005 1.00 86.19 85 CYS A O 1
ATOM 681 N N . ASP A 1 86 ? -13.217 12.991 8.951 1.00 90.19 86 ASP A N 1
ATOM 682 C CA . ASP A 1 86 ? -13.033 12.473 7.597 1.00 90.19 86 ASP A CA 1
ATOM 683 C C . ASP A 1 86 ? -11.775 13.081 6.967 1.00 90.19 86 ASP A C 1
ATOM 685 O O . ASP A 1 86 ? -11.319 14.155 7.371 1.00 90.19 86 ASP A O 1
ATOM 689 N N . ILE A 1 87 ? -11.191 12.395 5.987 1.00 91.06 87 ILE A N 1
ATOM 690 C CA . ILE A 1 87 ? -10.004 12.873 5.269 1.00 91.06 87 ILE A CA 1
ATOM 691 C C . ILE A 1 87 ? -10.180 12.730 3.770 1.00 91.06 87 ILE A C 1
ATOM 693 O O . ILE A 1 87 ? -10.834 11.803 3.289 1.00 91.06 87 ILE A O 1
ATOM 697 N N . ASN A 1 88 ? -9.528 13.619 3.025 1.00 92.81 88 ASN A N 1
ATOM 698 C CA . ASN A 1 88 ? -9.437 13.474 1.583 1.00 92.81 88 ASN A CA 1
ATOM 699 C C . ASN A 1 88 ? -8.641 12.211 1.244 1.00 92.81 88 ASN A C 1
ATOM 701 O O . ASN A 1 88 ? -7.633 11.893 1.882 1.00 92.81 88 ASN A O 1
ATOM 705 N N . VAL A 1 89 ? -9.051 11.536 0.177 1.00 93.19 89 VAL A N 1
ATOM 706 C CA . VAL A 1 89 ? -8.320 10.397 -0.392 1.00 93.19 89 VAL A CA 1
ATOM 707 C C . VAL A 1 89 ? -6.888 10.793 -0.757 1.00 93.19 89 VAL A C 1
ATOM 709 O O . VAL A 1 89 ? -5.949 10.023 -0.560 1.00 93.19 89 VAL A O 1
ATOM 712 N N . THR A 1 90 ? -6.711 12.022 -1.247 1.00 92.94 90 THR A N 1
ATOM 713 C CA . THR A 1 90 ? -5.398 12.576 -1.591 1.00 92.94 90 THR A CA 1
ATOM 714 C C . THR A 1 90 ? -4.481 12.649 -0.382 1.00 92.94 90 THR A C 1
ATOM 716 O O . THR A 1 90 ? -3.330 12.221 -0.456 1.00 92.94 90 THR A O 1
ATOM 719 N N . THR A 1 91 ? -5.019 13.094 0.755 1.00 92.50 91 THR A N 1
ATOM 720 C CA . THR A 1 91 ? -4.309 13.120 2.033 1.00 92.50 91 THR A CA 1
ATOM 721 C C . THR A 1 91 ? -3.986 11.701 2.502 1.00 92.50 91 THR A C 1
ATOM 723 O O . THR A 1 91 ? -2.864 11.447 2.926 1.00 92.50 91 THR A O 1
ATOM 726 N N . ALA A 1 92 ? -4.922 10.751 2.382 1.00 94.31 92 ALA A N 1
ATOM 727 C CA . ALA A 1 92 ? -4.697 9.353 2.762 1.00 94.31 92 ALA A CA 1
ATOM 728 C C . ALA A 1 92 ? -3.504 8.730 2.014 1.00 94.31 92 ALA A C 1
ATOM 730 O O . ALA A 1 92 ? -2.607 8.166 2.645 1.00 94.31 92 ALA A O 1
ATOM 731 N N . ALA A 1 93 ? -3.441 8.883 0.687 1.00 92.88 93 ALA A N 1
ATOM 732 C CA . ALA A 1 93 ? -2.305 8.358 -0.069 1.00 92.88 93 ALA A CA 1
ATOM 733 C C . ALA A 1 93 ? -1.021 9.162 0.178 1.00 92.88 93 ALA A C 1
ATOM 735 O O . ALA A 1 93 ? 0.057 8.577 0.255 1.00 92.88 93 ALA A O 1
ATOM 736 N N . ARG A 1 94 ? -1.117 10.486 0.368 1.00 92.06 94 ARG A N 1
ATOM 737 C CA . ARG A 1 94 ? 0.037 11.315 0.739 1.00 92.06 94 ARG A CA 1
ATOM 738 C C . ARG A 1 94 ? 0.657 10.840 2.052 1.00 92.06 94 ARG A C 1
ATOM 740 O O . ARG A 1 94 ? 1.878 10.740 2.109 1.00 92.06 94 ARG A O 1
ATOM 747 N N . LEU A 1 95 ? -0.152 10.523 3.068 1.00 93.31 95 LEU A N 1
ATOM 748 C CA . LEU A 1 95 ? 0.316 9.971 4.345 1.00 93.31 95 LEU A CA 1
ATOM 749 C C . LEU A 1 95 ? 1.060 8.645 4.139 1.00 93.31 95 LEU A C 1
ATOM 751 O O . LEU A 1 95 ? 2.151 8.472 4.680 1.00 93.31 95 LEU A O 1
ATOM 755 N N . SER A 1 96 ? 0.511 7.762 3.302 1.00 93.25 96 SER A N 1
ATOM 756 C CA . SER A 1 96 ? 1.114 6.471 2.947 1.00 93.25 96 SER A CA 1
ATOM 757 C C . SER A 1 96 ? 2.456 6.599 2.219 1.00 93.25 96 SER A C 1
ATOM 759 O O . SER A 1 96 ? 3.347 5.794 2.464 1.00 93.25 96 SER A O 1
ATOM 761 N N . ALA A 1 97 ? 2.639 7.653 1.419 1.00 91.06 97 ALA A N 1
ATOM 762 C CA . ALA A 1 97 ? 3.848 7.917 0.633 1.00 91.06 97 ALA A CA 1
ATOM 763 C C . ALA A 1 97 ? 4.782 8.987 1.256 1.00 91.06 97 ALA A C 1
ATOM 765 O O . ALA A 1 97 ? 5.466 9.731 0.544 1.00 91.06 97 ALA A O 1
ATOM 766 N N . THR A 1 98 ? 4.778 9.142 2.588 1.00 90.50 98 THR A N 1
ATOM 767 C CA . THR A 1 98 ? 5.572 10.172 3.293 1.00 90.50 98 THR A CA 1
ATOM 768 C C . THR A 1 98 ? 7.040 9.776 3.452 1.00 90.50 98 THR A C 1
ATOM 770 O O . THR A 1 98 ? 7.513 9.511 4.561 1.00 90.50 98 THR A O 1
ATOM 773 N N . PHE A 1 99 ? 7.785 9.733 2.348 1.00 86.75 99 PHE A N 1
ATOM 774 C CA . PHE A 1 99 ? 9.208 9.406 2.392 1.00 86.75 99 PHE A CA 1
ATOM 775 C C . PHE A 1 99 ? 10.064 10.625 2.820 1.00 86.75 99 PHE A C 1
ATOM 777 O O . PHE A 1 99 ? 10.065 11.634 2.100 1.00 86.75 99 PHE A O 1
ATOM 784 N N . PRO A 1 100 ? 10.825 10.564 3.939 1.00 75.88 100 PRO A N 1
ATOM 785 C CA . PRO A 1 100 ? 11.436 11.740 4.582 1.00 75.88 100 PRO A CA 1
ATOM 786 C C . PRO A 1 100 ? 12.418 12.553 3.732 1.00 75.88 100 PRO A C 1
ATOM 788 O O . PRO A 1 100 ? 12.579 13.751 3.952 1.00 75.88 100 PRO A O 1
ATOM 791 N N . TYR A 1 101 ? 13.078 11.942 2.745 1.00 75.25 101 TYR A N 1
ATOM 792 C CA . TYR A 1 101 ? 13.990 12.680 1.859 1.00 75.25 101 TYR A CA 1
ATOM 793 C C . TYR A 1 101 ? 13.265 13.527 0.804 1.00 75.25 101 TYR A C 1
ATOM 795 O O . TYR A 1 101 ? 13.842 14.448 0.216 1.00 75.25 101 TYR A O 1
ATOM 803 N N . VAL A 1 102 ? 11.991 13.240 0.568 1.00 80.06 102 VAL A N 1
ATOM 804 C CA . VAL A 1 102 ? 11.214 13.813 -0.535 1.00 80.06 102 VAL A CA 1
ATOM 805 C C . VAL A 1 102 ? 10.206 14.793 0.003 1.00 80.06 102 VAL A C 1
ATOM 807 O O . VAL A 1 102 ? 10.107 15.918 -0.489 1.00 80.06 102 VAL A O 1
ATOM 810 N N . THR A 1 103 ? 9.487 14.363 1.032 1.00 84.25 103 THR A N 1
ATOM 811 C CA . THR A 1 103 ? 8.396 15.111 1.625 1.00 84.25 103 THR A CA 1
ATOM 812 C C . THR A 1 103 ? 8.564 15.169 3.139 1.00 84.25 103 THR A C 1
ATOM 814 O O . THR A 1 103 ? 9.071 14.217 3.736 1.00 84.25 103 THR A O 1
ATOM 817 N N . PRO A 1 104 ? 8.172 16.284 3.777 1.00 87.56 104 PRO A N 1
ATOM 818 C CA . PRO A 1 104 ? 8.236 16.389 5.227 1.00 87.56 104 PRO A CA 1
ATOM 819 C C . PRO A 1 104 ? 7.295 15.375 5.890 1.00 87.56 104 PRO A C 1
ATOM 821 O O . PRO A 1 104 ? 6.248 15.026 5.331 1.00 87.56 104 PRO A O 1
ATOM 824 N N . ILE A 1 105 ? 7.667 14.940 7.098 1.00 89.06 105 ILE A N 1
ATOM 825 C CA . ILE A 1 105 ? 6.823 14.108 7.965 1.00 89.06 105 ILE A CA 1
ATOM 826 C C . ILE A 1 105 ? 5.490 14.822 8.198 1.00 89.06 105 ILE A C 1
ATOM 828 O O . ILE A 1 105 ? 5.450 16.024 8.476 1.00 89.06 105 ILE A O 1
ATOM 832 N N . CYS A 1 106 ? 4.395 14.078 8.084 1.00 87.50 106 CYS A N 1
ATOM 833 C CA . CYS A 1 106 ? 3.063 14.624 8.274 1.00 87.50 106 CYS A CA 1
ATOM 834 C C . CYS A 1 106 ? 2.720 14.698 9.762 1.00 87.50 106 CYS A C 1
ATOM 836 O O . CYS A 1 106 ? 3.048 13.799 10.532 1.00 87.50 106 CYS A O 1
ATOM 838 N N . ARG A 1 107 ? 2.008 15.756 10.152 1.00 85.06 107 ARG A N 1
ATOM 839 C CA . ARG A 1 107 ? 1.488 15.949 11.509 1.00 85.06 107 ARG A CA 1
ATOM 840 C C . ARG A 1 107 ? 0.079 16.519 11.472 1.00 85.06 107 ARG A C 1
ATOM 842 O O . ARG A 1 107 ? -0.388 16.992 10.436 1.00 85.06 107 ARG A O 1
ATOM 849 N N . ASN A 1 108 ? -0.597 16.503 12.611 1.00 79.44 108 ASN A N 1
ATOM 850 C CA . ASN A 1 108 ? -1.908 17.127 12.738 1.00 79.44 108 ASN A CA 1
ATOM 851 C C . ASN A 1 108 ? -1.790 18.650 12.807 1.00 79.44 108 ASN A C 1
ATOM 853 O O . ASN A 1 108 ? -1.071 19.186 13.644 1.00 79.44 108 ASN A O 1
ATOM 857 N N . LEU A 1 109 ? -2.536 19.342 11.939 1.00 71.25 109 LEU A N 1
ATOM 858 C CA . LEU A 1 109 ? -2.665 20.803 11.968 1.00 71.25 109 LEU A CA 1
ATOM 859 C C . LEU A 1 109 ? -3.384 21.268 13.240 1.00 71.25 109 LEU A C 1
ATOM 861 O O . LEU A 1 109 ? -2.996 22.254 13.856 1.00 71.25 109 LEU A O 1
ATOM 865 N N . TYR A 1 110 ? -4.409 20.513 13.637 1.00 72.88 110 TYR A N 1
ATOM 866 C CA . TYR A 1 110 ? -5.160 20.713 14.868 1.00 72.88 110 TYR A CA 1
ATOM 867 C C . TYR A 1 110 ? -4.872 19.531 15.791 1.00 72.88 110 TYR A C 1
ATOM 869 O O . TYR A 1 110 ? -5.500 18.476 15.643 1.00 72.88 110 TYR A O 1
ATOM 877 N N . PRO A 1 111 ? -3.882 19.658 16.690 1.00 69.75 111 PRO A N 1
ATOM 878 C CA . PRO A 1 111 ? -3.485 18.575 17.571 1.00 69.75 111 PRO A CA 1
ATOM 879 C C . PRO A 1 111 ? -4.484 18.368 18.704 1.00 69.75 111 PRO A C 1
ATOM 881 O O . PRO A 1 111 ? -4.283 17.453 19.475 1.00 69.75 111 PRO A O 1
ATOM 884 N N . ARG A 1 112 ? -5.550 19.165 18.838 1.00 77.62 112 ARG A N 1
ATOM 885 C CA . ARG A 1 112 ? -6.612 18.930 19.825 1.00 77.62 112 ARG A CA 1
ATOM 886 C C . ARG A 1 112 ? -7.981 18.945 19.160 1.00 77.62 112 ARG A C 1
ATOM 888 O O . ARG A 1 112 ? -8.202 19.747 18.253 1.00 77.62 112 ARG A O 1
ATOM 895 N N . ASN A 1 113 ? -8.872 18.050 19.584 1.00 76.06 113 ASN A N 1
ATOM 896 C CA . ASN A 1 113 ? -10.288 18.115 19.210 1.00 76.06 113 ASN A CA 1
ATOM 897 C C . ASN A 1 113 ? -11.046 19.132 20.090 1.00 76.06 113 ASN A C 1
ATOM 899 O O . ASN A 1 113 ? -10.473 19.743 20.996 1.00 76.06 113 ASN A O 1
ATOM 903 N N . HIS A 1 114 ? -12.346 19.296 19.828 1.00 71.62 114 HIS A N 1
ATOM 904 C CA . HIS A 1 114 ? -13.225 20.196 20.587 1.00 71.62 114 HIS A CA 1
ATOM 905 C C . HIS A 1 114 ? -13.370 19.815 22.073 1.00 71.62 114 HIS A C 1
ATOM 907 O O . HIS A 1 114 ? -13.671 20.677 22.890 1.00 71.62 114 HIS A O 1
ATOM 913 N N . GLU A 1 115 ? -13.102 18.558 22.429 1.00 75.62 115 GLU A N 1
ATOM 914 C CA . GLU A 1 115 ? -13.136 18.033 23.801 1.00 75.62 115 GLU A CA 1
ATOM 915 C C . GLU A 1 115 ? -11.767 18.119 24.507 1.00 75.62 115 GLU A C 1
ATOM 917 O O . GLU A 1 115 ? -11.595 17.623 25.618 1.00 75.62 115 GLU A O 1
ATOM 922 N N . GLY A 1 116 ? -10.761 18.729 23.868 1.00 76.31 116 GLY A N 1
ATOM 923 C CA . GLY A 1 116 ? -9.413 18.889 24.418 1.00 76.31 116 GLY A CA 1
ATOM 924 C C . GLY A 1 116 ? -8.511 17.654 24.308 1.00 76.31 116 GLY A C 1
ATOM 925 O O . GLY A 1 116 ? -7.355 17.720 24.730 1.00 76.31 116 GLY A O 1
ATOM 926 N N . LYS A 1 117 ? -8.980 16.554 23.705 1.00 79.00 117 LYS A N 1
ATOM 927 C CA . LYS A 1 117 ? -8.180 15.349 23.452 1.00 79.00 117 LYS A CA 1
ATOM 928 C C . LYS A 1 117 ? -7.071 15.646 22.454 1.00 79.00 117 LYS A C 1
ATOM 930 O O . LYS A 1 117 ? -7.329 16.158 21.363 1.00 79.00 117 LYS A O 1
ATOM 935 N N . GLU A 1 118 ? -5.846 15.271 22.813 1.00 80.44 118 GLU A N 1
ATOM 936 C CA . GLU A 1 118 ? -4.667 15.501 21.989 1.00 80.44 118 GLU A CA 1
ATOM 937 C C . GLU A 1 118 ? -4.444 14.375 20.964 1.00 80.44 118 GLU A C 1
ATOM 939 O O . GLU A 1 118 ? -4.389 13.190 21.282 1.00 80.44 118 GLU A O 1
ATOM 944 N N . TYR A 1 119 ? -4.305 14.774 19.708 1.00 78.12 119 TYR A N 1
ATOM 945 C CA . TYR A 1 119 ? -3.984 13.974 18.542 1.00 78.12 119 TYR A CA 1
ATOM 946 C C . TYR A 1 119 ? -2.650 14.459 17.968 1.00 78.12 119 TYR A C 1
ATOM 948 O O . TYR A 1 119 ? -2.611 15.024 16.874 1.00 78.12 119 TYR A O 1
ATOM 956 N N . ASN A 1 120 ? -1.558 14.272 18.703 1.00 82.94 120 ASN A N 1
ATOM 957 C CA . ASN A 1 120 ? -0.221 14.655 18.255 1.00 82.94 120 ASN A CA 1
ATOM 958 C C . ASN A 1 120 ? 0.518 13.446 17.661 1.00 82.94 120 ASN A C 1
ATOM 960 O O . ASN A 1 120 ? 1.375 12.856 18.309 1.00 82.94 120 ASN A O 1
ATOM 964 N N . TYR A 1 121 ? 0.124 13.043 16.451 1.00 88.00 121 TYR A N 1
ATOM 965 C CA . TYR A 1 121 ? 0.730 11.913 15.743 1.00 88.00 121 TYR A CA 1
ATOM 966 C C . TYR A 1 121 ? 1.589 12.386 14.578 1.00 88.00 121 TYR A C 1
ATOM 968 O O . TYR A 1 121 ? 1.167 13.252 13.801 1.00 88.00 121 TYR A O 1
ATOM 976 N N . HIS A 1 122 ? 2.748 11.753 14.425 1.00 90.88 122 HIS A N 1
ATOM 977 C CA . HIS A 1 122 ? 3.653 11.955 13.305 1.00 90.88 122 HIS A CA 1
ATOM 978 C C . HIS A 1 122 ? 3.582 10.752 12.371 1.00 90.88 122 HIS A C 1
ATOM 980 O O . HIS A 1 122 ? 3.795 9.614 12.786 1.00 90.88 122 HIS A O 1
ATOM 986 N N . VAL A 1 123 ? 3.276 10.991 11.099 1.00 92.50 123 VAL A N 1
ATOM 987 C CA . VAL A 1 123 ? 3.039 9.928 10.116 1.00 92.50 123 VAL A CA 1
ATOM 988 C C . VAL A 1 123 ? 4.111 9.968 9.031 1.00 92.50 123 VAL A C 1
ATOM 990 O O . VAL A 1 123 ? 4.344 11.004 8.404 1.00 92.50 123 VAL A O 1
ATOM 993 N N . ALA A 1 124 ? 4.749 8.820 8.823 1.00 92.25 124 ALA A N 1
ATOM 994 C CA . ALA A 1 124 ? 5.735 8.546 7.790 1.00 92.25 124 ALA A CA 1
ATOM 995 C C . ALA A 1 124 ? 5.240 7.451 6.828 1.00 92.25 124 ALA A C 1
ATOM 997 O O . ALA A 1 124 ? 4.188 6.840 7.029 1.00 92.25 124 ALA A O 1
ATOM 998 N N . ASP A 1 125 ? 6.034 7.212 5.788 1.00 91.94 125 ASP A N 1
ATOM 999 C CA . ASP A 1 125 ? 5.784 6.238 4.728 1.00 91.94 125 ASP A CA 1
ATOM 1000 C C . ASP A 1 125 ? 5.358 4.846 5.246 1.00 91.94 125 ASP A C 1
ATOM 1002 O O . ASP A 1 125 ? 5.938 4.300 6.192 1.00 91.94 125 ASP A O 1
ATOM 1006 N N . GLY A 1 126 ? 4.350 4.241 4.618 1.00 89.25 126 GLY A N 1
ATOM 1007 C CA . GLY A 1 126 ? 3.884 2.883 4.928 1.00 89.25 126 GLY A CA 1
ATOM 1008 C C . GLY A 1 126 ? 4.911 1.813 4.596 1.00 89.25 126 GLY A C 1
ATOM 1009 O O . GLY A 1 126 ? 4.997 0.783 5.272 1.00 89.25 126 GLY A O 1
ATOM 1010 N N . GLY A 1 127 ? 5.779 2.117 3.640 1.00 85.06 127 GLY A N 1
ATOM 1011 C CA . GLY A 1 127 ? 6.970 1.374 3.314 1.00 85.06 127 GLY A CA 1
ATOM 1012 C C . GLY A 1 127 ? 7.977 1.319 4.453 1.00 85.06 127 GLY A C 1
ATOM 1013 O O . GLY A 1 127 ? 8.897 0.529 4.296 1.00 85.06 127 GLY A O 1
ATOM 1014 N N . TYR A 1 128 ? 7.810 2.018 5.601 1.00 82.00 128 TYR A N 1
ATOM 1015 C CA . TYR A 1 128 ? 8.506 1.773 6.893 1.00 82.00 128 TYR A CA 1
ATOM 1016 C C . TYR A 1 128 ? 7.932 0.638 7.752 1.00 82.00 128 TYR A C 1
ATOM 1018 O O . TYR A 1 128 ? 8.659 0.073 8.573 1.00 82.00 128 TYR A O 1
ATOM 1026 N N . PHE A 1 129 ? 6.716 0.177 7.462 1.00 80.75 129 PHE A N 1
ATOM 1027 C CA . PHE A 1 129 ? 6.167 -1.054 8.024 1.00 80.75 129 PHE A CA 1
ATOM 1028 C C . PHE A 1 129 ? 6.111 -2.208 7.008 1.00 80.75 129 PHE A C 1
ATOM 1030 O O . PHE A 1 129 ? 6.785 -3.218 7.213 1.00 80.75 129 PHE A O 1
ATOM 1037 N N . ASP A 1 130 ? 5.449 -2.023 5.865 1.00 81.56 130 ASP A N 1
ATOM 1038 C CA . ASP A 1 130 ? 5.235 -3.037 4.818 1.00 81.56 130 ASP A CA 1
ATOM 1039 C C . ASP A 1 130 ? 5.122 -2.355 3.446 1.00 81.56 130 ASP A C 1
ATOM 1041 O O . ASP A 1 130 ? 4.199 -1.584 3.221 1.00 81.56 130 ASP A O 1
ATOM 1045 N N . ASN A 1 131 ? 6.043 -2.625 2.519 1.00 82.00 131 ASN A N 1
ATOM 1046 C CA . ASN A 1 131 ? 6.020 -1.987 1.195 1.00 82.00 131 ASN A CA 1
ATOM 1047 C C . ASN A 1 131 ? 5.203 -2.758 0.137 1.00 82.00 131 ASN A C 1
ATOM 1049 O O . ASN A 1 131 ? 5.199 -2.394 -1.034 1.00 82.00 131 ASN A O 1
ATOM 1053 N N . SER A 1 132 ? 4.562 -3.861 0.527 1.00 84.06 132 SER A N 1
ATOM 1054 C CA . SER A 1 132 ? 3.825 -4.756 -0.376 1.00 84.06 132 SER A CA 1
ATOM 1055 C C . SER A 1 132 ? 2.325 -4.812 -0.096 1.00 84.06 132 SER A C 1
ATOM 1057 O O . SER A 1 132 ? 1.553 -5.223 -0.957 1.00 84.06 132 SER A O 1
ATOM 1059 N N . GLY A 1 133 ? 1.921 -4.469 1.130 1.00 87.75 133 GLY A N 1
ATOM 1060 C CA . GLY A 1 133 ? 0.566 -4.673 1.634 1.00 87.75 133 GLY A CA 1
ATOM 1061 C C . GLY A 1 133 ? 0.247 -6.123 2.020 1.00 87.75 133 GLY A C 1
ATOM 1062 O O . GLY A 1 133 ? -0.782 -6.349 2.656 1.00 87.75 133 GLY A O 1
ATOM 1063 N N . VAL A 1 134 ? 1.117 -7.095 1.704 1.00 88.75 134 VAL A N 1
ATOM 1064 C CA . VAL A 1 134 ? 0.874 -8.532 1.918 1.00 88.75 134 VAL A CA 1
ATOM 1065 C C . VAL A 1 134 ? 0.587 -8.847 3.377 1.00 88.75 134 VAL A C 1
ATOM 1067 O O . VAL A 1 134 ? -0.367 -9.568 3.654 1.00 88.75 134 VAL A O 1
ATOM 1070 N N . PHE A 1 135 ? 1.338 -8.266 4.315 1.00 86.25 135 PHE A N 1
ATOM 1071 C CA . PHE A 1 135 ? 1.119 -8.520 5.739 1.00 86.25 135 PHE A CA 1
ATOM 1072 C C . PHE A 1 135 ? -0.288 -8.073 6.165 1.00 86.25 135 PHE A C 1
ATOM 1074 O O . PHE A 1 135 ? -0.993 -8.762 6.901 1.00 86.25 135 PHE A O 1
ATOM 1081 N N . THR A 1 136 ? -0.728 -6.915 5.664 1.00 86.88 136 THR A N 1
ATOM 1082 C CA . THR A 1 136 ? -2.076 -6.383 5.918 1.00 86.88 136 THR A CA 1
ATOM 1083 C C . THR A 1 136 ? -3.156 -7.264 5.296 1.00 86.88 136 THR A C 1
ATOM 1085 O O . THR A 1 136 ? -4.153 -7.557 5.955 1.00 86.88 136 THR A O 1
ATOM 1088 N N . THR A 1 137 ? -2.940 -7.732 4.067 1.00 90.81 137 THR A N 1
ATOM 1089 C CA . THR A 1 137 ? -3.852 -8.640 3.365 1.00 90.81 137 THR A CA 1
ATOM 1090 C C . THR A 1 137 ? -3.979 -9.983 4.076 1.00 90.81 137 THR A C 1
ATOM 1092 O O . THR A 1 137 ? -5.096 -10.409 4.357 1.00 90.81 137 THR A O 1
ATOM 1095 N N . VAL A 1 138 ? -2.861 -10.637 4.407 1.00 89.75 138 VAL A N 1
ATOM 1096 C CA . VAL A 1 138 ? -2.838 -11.941 5.087 1.00 89.75 138 VAL A CA 1
ATOM 1097 C C . VAL A 1 138 ? -3.525 -11.847 6.442 1.00 89.75 138 VAL A C 1
ATOM 1099 O O . VAL A 1 138 ? -4.371 -12.679 6.764 1.00 89.75 138 VAL A O 1
ATOM 1102 N N . GLU A 1 139 ? -3.216 -10.812 7.225 1.00 86.44 139 GLU A N 1
ATOM 1103 C CA . GLU A 1 139 ? -3.834 -10.627 8.533 1.00 86.44 139 GLU A CA 1
ATOM 1104 C C . GLU A 1 139 ? -5.351 -10.423 8.434 1.00 86.44 139 GLU A C 1
ATOM 1106 O O . GLU A 1 139 ? -6.103 -11.012 9.215 1.00 86.44 139 GLU A O 1
ATOM 1111 N N . TRP A 1 140 ? -5.809 -9.603 7.488 1.00 87.62 140 TRP A N 1
ATOM 1112 C CA . TRP A 1 140 ? -7.233 -9.346 7.293 1.00 87.62 140 TRP A CA 1
ATOM 1113 C C . TRP A 1 140 ? -7.977 -10.580 6.783 1.00 87.62 140 TRP A C 1
ATOM 1115 O O . TRP A 1 140 ? -9.031 -10.925 7.323 1.00 87.62 140 TRP A O 1
ATOM 1125 N N . LEU A 1 141 ? -7.403 -11.295 5.812 1.00 90.62 141 LEU A N 1
ATOM 1126 C CA . LEU A 1 141 ? -7.951 -12.561 5.340 1.00 90.62 141 LEU A CA 1
ATOM 1127 C C . LEU A 1 141 ? -8.075 -13.550 6.501 1.00 90.62 141 LEU A C 1
ATOM 1129 O O . LEU A 1 141 ? -9.171 -14.025 6.774 1.00 90.62 141 LEU A O 1
ATOM 1133 N N . ASP A 1 142 ? -6.999 -13.798 7.247 1.00 86.94 142 ASP A N 1
ATOM 1134 C CA . ASP A 1 142 ? -6.992 -14.787 8.328 1.00 86.94 142 ASP A CA 1
ATOM 1135 C C . ASP A 1 142 ? -7.932 -14.439 9.489 1.00 86.94 142 ASP A C 1
ATOM 1137 O O . ASP A 1 142 ? -8.559 -15.316 10.088 1.00 86.94 142 ASP A O 1
ATOM 1141 N N . LYS A 1 143 ? -8.004 -13.158 9.868 1.00 84.81 143 LYS A N 1
ATOM 1142 C CA . LYS A 1 143 ? -8.718 -12.736 11.081 1.00 84.81 143 LYS A CA 1
ATOM 1143 C C . LYS A 1 143 ? -10.157 -12.318 10.831 1.00 84.81 143 LYS A C 1
ATOM 1145 O O . LYS A 1 143 ? -10.933 -12.375 11.785 1.00 84.81 143 LYS A O 1
ATOM 1150 N N . VAL A 1 144 ? -10.495 -11.892 9.616 1.00 86.19 144 VAL A N 1
ATOM 1151 C CA . VAL A 1 144 ? -11.809 -11.329 9.284 1.00 86.19 144 VAL A CA 1
ATOM 1152 C C . VAL A 1 144 ? -12.506 -12.182 8.237 1.00 86.19 144 VAL A C 1
ATOM 1154 O O . VAL A 1 144 ? -13.556 -12.744 8.525 1.00 86.19 144 VAL A O 1
ATOM 1157 N N . VAL A 1 145 ? -11.936 -12.329 7.044 1.00 87.81 145 VAL A N 1
ATOM 1158 C CA . VAL A 1 145 ? -12.646 -12.967 5.922 1.00 87.81 145 VAL A CA 1
ATOM 1159 C C . VAL A 1 145 ? -12.783 -14.473 6.131 1.00 87.81 145 VAL A C 1
ATOM 1161 O O . VAL A 1 145 ? -13.888 -15.012 6.133 1.00 87.81 145 VAL A O 1
ATOM 1164 N N . LEU A 1 146 ? -11.664 -15.158 6.365 1.00 88.50 146 LEU A N 1
ATOM 1165 C CA . LEU A 1 146 ? -11.603 -16.617 6.377 1.00 88.50 146 LEU A CA 1
ATOM 1166 C C . LEU A 1 146 ? -12.293 -17.230 7.607 1.00 88.50 146 LEU A C 1
ATOM 1168 O O . LEU A 1 146 ? -12.804 -18.347 7.570 1.00 88.50 146 LEU A O 1
ATOM 1172 N N . LYS A 1 147 ? -12.420 -16.468 8.695 1.00 87.81 147 LYS A N 1
ATOM 1173 C CA . LYS A 1 147 ? -13.230 -16.886 9.851 1.00 87.81 147 LYS A CA 1
ATOM 1174 C C . LYS A 1 147 ? -14.732 -16.867 9.585 1.00 87.81 147 LYS A C 1
ATOM 1176 O O . LYS A 1 147 ? -15.458 -17.580 10.266 1.00 87.81 147 LYS A O 1
ATOM 1181 N N . ASN A 1 148 ? -15.177 -16.107 8.587 1.00 87.94 148 ASN A N 1
ATOM 1182 C CA . ASN A 1 148 ? -16.582 -15.968 8.209 1.00 87.94 148 ASN A CA 1
ATOM 1183 C C . ASN A 1 148 ? -16.892 -16.654 6.862 1.00 87.94 148 ASN A C 1
ATOM 1185 O O . ASN A 1 148 ? -17.895 -16.345 6.223 1.00 87.94 148 ASN A O 1
ATOM 1189 N N . LEU A 1 149 ? -16.061 -17.616 6.424 1.00 86.06 149 LEU A N 1
ATOM 1190 C CA . LEU A 1 149 ? -16.192 -18.300 5.122 1.00 86.06 149 LEU A CA 1
ATOM 1191 C C . LEU A 1 149 ? -17.606 -18.808 4.823 1.00 86.06 149 LEU A C 1
ATOM 1193 O O . LEU A 1 149 ? -18.101 -18.635 3.711 1.00 86.06 149 LEU A O 1
ATOM 1197 N N . LYS A 1 150 ? -18.256 -19.429 5.816 1.00 81.75 150 LYS A N 1
ATOM 1198 C CA . LYS A 1 150 ? -19.588 -20.032 5.655 1.00 81.75 150 LYS A CA 1
ATOM 1199 C C . LYS A 1 150 ? -20.661 -18.996 5.322 1.00 81.75 150 LYS A C 1
ATOM 1201 O O . LYS A 1 150 ? -21.551 -19.282 4.528 1.00 81.75 150 LYS A O 1
ATOM 1206 N N . GLU A 1 151 ? -20.567 -17.809 5.911 1.00 89.31 151 GLU A N 1
ATOM 1207 C CA . GLU A 1 151 ? -21.516 -16.716 5.690 1.00 89.31 151 GLU A CA 1
ATOM 1208 C C . GLU A 1 151 ? -21.270 -16.040 4.340 1.00 89.31 151 GLU A C 1
ATOM 1210 O O . GLU A 1 151 ? -22.213 -15.726 3.615 1.00 89.31 151 GLU A O 1
ATOM 1215 N N . LEU A 1 152 ? -19.995 -15.883 3.972 1.00 86.12 152 LEU A N 1
ATOM 1216 C CA . LEU A 1 152 ? -19.577 -15.201 2.749 1.00 86.12 152 LEU A CA 1
ATOM 1217 C C . LEU A 1 152 ? -19.705 -16.061 1.482 1.00 86.12 152 LEU A C 1
ATOM 1219 O O . LEU A 1 152 ? -19.597 -15.526 0.382 1.00 86.12 152 LEU A O 1
ATOM 1223 N N . LYS A 1 153 ? -19.928 -17.379 1.617 1.00 88.06 153 LYS A N 1
ATOM 1224 C CA . LYS A 1 153 ? -20.052 -18.339 0.500 1.00 88.06 153 LYS A CA 1
ATOM 1225 C C . LYS A 1 153 ? -18.899 -18.235 -0.512 1.00 88.06 153 LYS A C 1
ATOM 1227 O O . LYS A 1 153 ? -19.099 -18.371 -1.719 1.00 88.06 153 LYS A O 1
ATOM 1232 N N . LEU A 1 154 ? -17.689 -17.977 -0.017 1.00 89.25 154 LEU A N 1
ATOM 1233 C CA . LEU A 1 154 ? -16.498 -17.837 -0.852 1.00 89.25 154 LEU A CA 1
ATOM 1234 C C . LEU A 1 154 ? -16.060 -19.201 -1.386 1.00 89.25 154 LEU A C 1
ATOM 1236 O O . LEU A 1 154 ? -15.941 -20.157 -0.625 1.00 89.25 154 LEU A O 1
ATOM 1240 N N . GLN A 1 155 ? -15.794 -19.270 -2.689 1.00 88.44 155 GLN A N 1
ATOM 1241 C CA . GLN A 1 155 ? -15.288 -20.481 -3.347 1.00 88.44 155 GLN A CA 1
ATOM 1242 C C . GLN A 1 155 ? -13.763 -20.474 -3.470 1.00 88.44 155 GLN A C 1
ATOM 1244 O O . GLN A 1 155 ? -13.125 -21.519 -3.372 1.00 88.44 155 GLN A O 1
ATOM 1249 N N . LYS A 1 156 ? -13.186 -19.288 -3.680 1.00 92.06 156 LYS A N 1
ATOM 1250 C CA . LYS A 1 156 ? -11.761 -19.086 -3.929 1.00 92.06 156 LYS A CA 1
ATOM 1251 C C . LYS A 1 156 ? -11.347 -17.681 -3.504 1.00 92.06 156 LYS A C 1
ATOM 1253 O O . LYS A 1 156 ? -12.142 -16.743 -3.593 1.00 92.06 156 LYS A O 1
ATOM 1258 N N . VAL A 1 157 ? -10.105 -17.533 -3.057 1.00 93.38 157 VAL A N 1
ATOM 1259 C CA . VAL A 1 157 ? -9.463 -16.239 -2.797 1.00 93.38 157 VAL A CA 1
ATOM 1260 C C . VAL A 1 157 ? -8.264 -16.101 -3.720 1.00 93.38 157 VAL A C 1
ATOM 1262 O O . VAL A 1 157 ? -7.430 -16.995 -3.787 1.00 93.38 157 VAL A O 1
ATOM 1265 N N . VAL A 1 158 ? -8.153 -14.966 -4.408 1.00 93.38 158 VAL A N 1
ATOM 1266 C CA . VAL A 1 158 ? -6.997 -14.654 -5.258 1.00 93.38 158 VAL A CA 1
ATOM 1267 C C . VAL A 1 158 ? -6.297 -13.427 -4.696 1.00 93.38 158 VAL A C 1
ATOM 1269 O O . VAL A 1 158 ? -6.869 -12.340 -4.625 1.00 93.38 158 VAL A O 1
ATOM 1272 N N . ILE A 1 159 ? -5.046 -13.609 -4.293 1.00 93.25 159 ILE A N 1
ATOM 1273 C CA . ILE A 1 15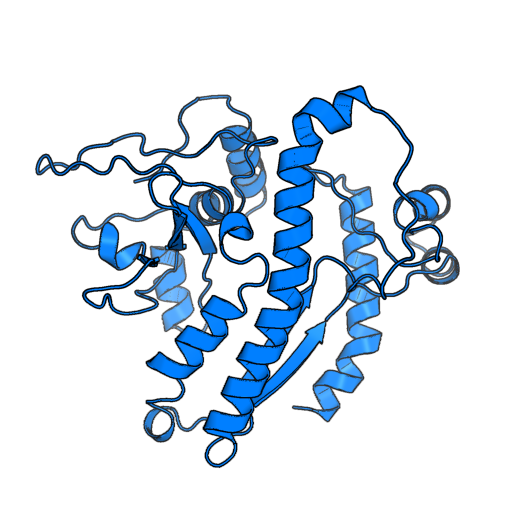9 ? -4.145 -12.552 -3.855 1.00 93.25 159 ILE A CA 1
ATOM 1274 C C . ILE A 1 159 ? -3.346 -12.107 -5.076 1.00 93.25 159 ILE A C 1
ATOM 1276 O O . ILE A 1 159 ? -2.449 -12.813 -5.532 1.00 93.25 159 ILE A O 1
ATOM 1280 N N . LEU A 1 160 ? -3.665 -10.925 -5.600 1.00 91.56 160 LEU A N 1
ATOM 1281 C CA . LEU A 1 160 ? -2.918 -10.297 -6.685 1.00 91.56 160 LEU A CA 1
ATOM 1282 C C . LEU A 1 160 ? -1.889 -9.319 -6.107 1.00 91.56 160 LEU A C 1
ATOM 1284 O O . LEU A 1 160 ? -2.252 -8.261 -5.597 1.00 91.56 160 LEU A O 1
ATOM 1288 N N . GLN A 1 161 ? -0.607 -9.658 -6.201 1.00 91.62 161 GLN A N 1
ATOM 1289 C CA . GLN A 1 161 ? 0.492 -8.808 -5.750 1.00 91.62 161 GLN A CA 1
ATOM 1290 C C . GLN A 1 161 ? 1.171 -8.147 -6.949 1.00 91.62 161 GLN A C 1
ATOM 1292 O O . GLN A 1 161 ? 1.808 -8.824 -7.751 1.00 91.62 161 GLN A O 1
ATOM 1297 N N . ILE A 1 162 ? 1.078 -6.822 -7.046 1.00 88.50 162 ILE A N 1
ATOM 1298 C CA . ILE A 1 162 ? 1.752 -6.036 -8.084 1.00 88.50 162 ILE A CA 1
ATOM 1299 C C . ILE A 1 162 ? 3.053 -5.492 -7.503 1.00 88.50 162 ILE A C 1
ATOM 1301 O O . ILE A 1 162 ? 3.035 -4.677 -6.582 1.00 88.50 162 ILE A O 1
ATOM 1305 N N . ASN A 1 163 ? 4.182 -5.927 -8.048 1.00 85.94 163 ASN A N 1
ATOM 1306 C CA . ASN A 1 163 ? 5.489 -5.474 -7.600 1.00 85.94 163 ASN A CA 1
ATOM 1307 C C . ASN A 1 163 ? 5.970 -4.301 -8.452 1.00 85.94 163 ASN A C 1
ATOM 1309 O O . ASN A 1 163 ? 5.895 -4.326 -9.678 1.00 85.94 163 ASN A O 1
ATOM 1313 N N . ALA A 1 164 ? 6.517 -3.277 -7.797 1.00 79.75 164 ALA A N 1
ATOM 1314 C CA . ALA A 1 164 ? 7.129 -2.152 -8.499 1.00 79.75 164 ALA A CA 1
ATOM 1315 C C . ALA A 1 164 ? 8.424 -2.563 -9.217 1.00 79.75 164 ALA A C 1
ATOM 1317 O O . ALA A 1 164 ? 8.722 -2.045 -10.285 1.00 79.75 164 ALA A O 1
ATOM 1318 N N . PHE A 1 165 ? 9.174 -3.517 -8.661 1.00 78.50 165 PHE A N 1
ATOM 1319 C CA . PHE A 1 165 ? 10.441 -3.995 -9.209 1.00 78.50 165 PHE A CA 1
ATOM 1320 C C . PHE A 1 165 ? 10.458 -5.515 -9.226 1.00 78.50 165 PHE A C 1
ATOM 1322 O O . PHE A 1 165 ? 9.896 -6.155 -8.338 1.00 78.50 165 PHE A O 1
ATOM 1329 N N . ARG A 1 166 ? 11.156 -6.092 -10.207 1.00 73.94 166 ARG A N 1
ATOM 1330 C CA . ARG A 1 166 ? 11.444 -7.526 -10.195 1.00 73.94 166 ARG A CA 1
ATOM 1331 C C . ARG A 1 166 ? 12.291 -7.868 -8.967 1.00 73.94 166 ARG A C 1
ATOM 1333 O O . ARG A 1 166 ? 13.206 -7.102 -8.642 1.00 73.94 166 ARG A O 1
ATOM 1340 N N . PRO A 1 167 ? 12.068 -9.030 -8.331 1.00 66.19 167 PRO A N 1
ATOM 1341 C CA . PRO A 1 167 ? 13.027 -9.572 -7.384 1.0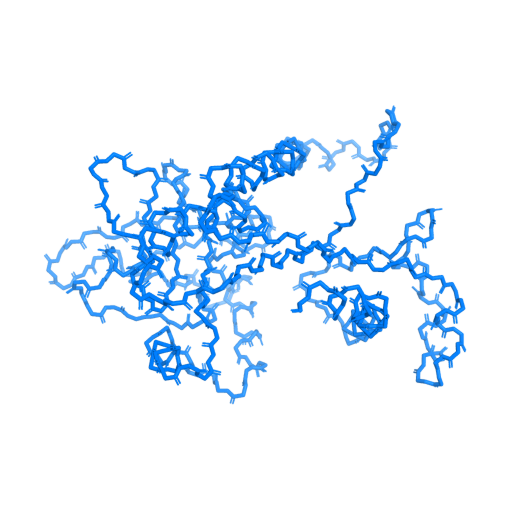0 66.19 167 PRO A CA 1
ATOM 1342 C C . PRO A 1 167 ? 14.388 -9.631 -8.076 1.00 66.19 167 PRO A C 1
ATOM 1344 O O . PRO A 1 167 ? 14.534 -10.255 -9.129 1.00 66.19 167 PRO A O 1
ATOM 1347 N N . SER A 1 168 ? 15.384 -8.933 -7.534 1.00 56.72 168 SER A N 1
ATOM 1348 C CA . SER A 1 168 ? 16.740 -9.045 -8.062 1.00 56.72 168 SER A CA 1
ATOM 1349 C C . SER A 1 168 ? 17.182 -10.486 -7.843 1.00 56.72 168 SER A C 1
ATOM 1351 O O . SER A 1 168 ? 17.419 -10.872 -6.702 1.00 56.72 168 SER A O 1
ATOM 1353 N N . ALA A 1 169 ? 17.263 -11.285 -8.914 1.00 45.09 169 ALA A N 1
ATOM 1354 C CA . ALA A 1 169 ? 17.890 -12.602 -8.874 1.00 45.09 169 ALA A CA 1
ATOM 1355 C C . ALA A 1 169 ? 19.278 -12.404 -8.273 1.00 45.09 169 ALA A C 1
ATOM 1357 O O . ALA A 1 169 ? 20.098 -11.768 -8.937 1.00 45.09 169 ALA A O 1
ATOM 1358 N N . SER A 1 170 ? 19.453 -12.821 -7.011 1.00 42.78 170 SER A N 1
ATOM 1359 C CA . SER A 1 170 ? 20.631 -12.648 -6.150 1.00 42.78 170 SER A CA 1
ATOM 1360 C C . SER A 1 170 ? 21.826 -12.067 -6.907 1.00 42.78 170 SER A C 1
ATOM 1362 O O . SER A 1 170 ? 22.671 -12.793 -7.434 1.00 42.78 170 SER A O 1
ATOM 1364 N N . THR A 1 171 ? 21.854 -10.746 -7.077 1.00 37.12 171 THR A N 1
ATOM 1365 C CA . THR A 1 171 ? 22.947 -10.130 -7.821 1.00 37.12 171 THR A CA 1
ATOM 1366 C C . THR A 1 171 ? 24.161 -10.172 -6.925 1.00 37.12 171 THR A C 1
ATOM 1368 O O . THR A 1 171 ? 24.164 -9.521 -5.882 1.00 37.12 171 THR A O 1
ATOM 1371 N N . ASN A 1 172 ? 25.140 -10.966 -7.361 1.00 37.50 172 ASN A N 1
ATOM 1372 C CA . ASN A 1 172 ? 26.569 -10.872 -7.094 1.00 37.50 172 ASN A CA 1
ATOM 1373 C C . ASN A 1 172 ? 26.980 -9.652 -6.263 1.00 37.50 172 ASN A C 1
ATOM 1375 O O . ASN A 1 172 ? 26.636 -8.518 -6.601 1.00 37.50 172 ASN A O 1
ATOM 1379 N N . ASN A 1 173 ? 27.802 -9.930 -5.248 1.00 36.09 173 ASN A N 1
ATOM 1380 C CA . ASN A 1 173 ? 28.509 -9.031 -4.332 1.00 36.09 173 ASN A CA 1
ATOM 1381 C C . ASN A 1 173 ? 29.422 -7.998 -5.025 1.00 36.09 173 ASN A C 1
ATOM 1383 O O . ASN A 1 173 ? 30.580 -7.844 -4.650 1.00 36.09 173 ASN A O 1
ATOM 1387 N N . ASN A 1 174 ? 28.939 -7.272 -6.028 1.00 36.78 174 ASN A N 1
ATOM 1388 C CA . ASN A 1 174 ? 29.664 -6.151 -6.596 1.00 36.78 174 ASN A CA 1
ATOM 1389 C C . ASN A 1 174 ? 29.179 -4.885 -5.888 1.00 36.78 174 ASN A C 1
ATOM 1391 O O . ASN A 1 174 ? 28.059 -4.431 -6.151 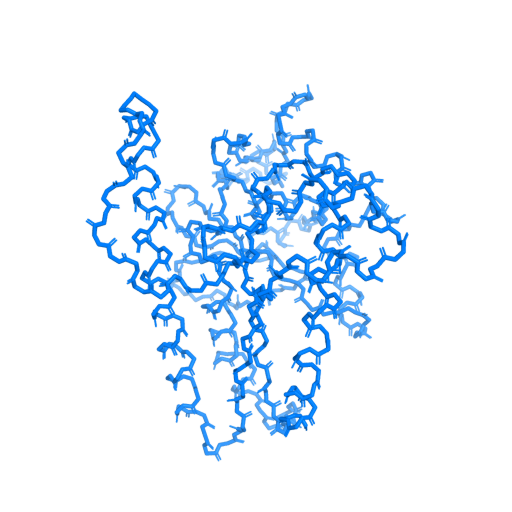1.00 36.78 174 ASN A O 1
ATOM 1395 N N . PRO A 1 175 ? 29.973 -4.324 -4.956 1.00 40.91 175 PRO A N 1
ATOM 1396 C CA . PRO A 1 175 ? 29.618 -3.073 -4.315 1.00 40.91 175 PRO A CA 1
ATOM 1397 C C . PRO A 1 175 ? 29.430 -2.010 -5.396 1.00 40.91 175 PRO A C 1
ATOM 1399 O O . PRO A 1 175 ? 30.245 -1.884 -6.310 1.00 40.91 175 PRO A O 1
ATOM 1402 N N . ILE A 1 176 ? 28.342 -1.244 -5.296 1.00 41.94 176 ILE A N 1
ATOM 1403 C CA . ILE A 1 176 ? 28.121 -0.058 -6.123 1.00 41.94 176 ILE A CA 1
ATOM 1404 C C . ILE A 1 176 ? 29.193 0.961 -5.717 1.00 41.94 176 ILE A C 1
ATOM 1406 O O . ILE A 1 176 ? 29.003 1.788 -4.831 1.00 41.94 176 ILE A O 1
ATOM 1410 N N . THR A 1 177 ? 30.364 0.875 -6.339 1.00 43.25 177 THR A N 1
ATOM 1411 C CA . THR A 1 177 ? 31.513 1.752 -6.117 1.00 43.25 177 THR A CA 1
ATOM 1412 C C . THR A 1 177 ? 31.363 3.039 -6.915 1.00 43.25 177 THR A C 1
ATOM 1414 O O . THR A 1 177 ? 32.219 3.363 -7.729 1.00 43.25 177 THR A O 1
ATOM 1417 N N . LYS A 1 178 ? 30.290 3.818 -6.709 1.00 45.03 178 LYS A N 1
ATOM 1418 C CA . LYS A 1 178 ? 30.259 5.215 -7.186 1.00 45.03 178 LYS A CA 1
ATOM 1419 C C . LYS A 1 178 ? 29.594 6.171 -6.181 1.00 45.03 178 LYS A C 1
ATOM 1421 O O . LYS A 1 178 ? 28.386 6.137 -5.990 1.00 45.03 178 LYS A O 1
ATOM 1426 N N . ARG A 1 179 ? 30.438 7.090 -5.666 1.00 47.62 179 ARG A N 1
ATOM 1427 C CA . ARG A 1 179 ? 30.204 8.338 -4.886 1.00 47.62 179 ARG A CA 1
ATOM 1428 C C . ARG A 1 179 ? 30.028 8.205 -3.358 1.00 47.62 179 ARG A C 1
ATOM 1430 O O . ARG A 1 179 ? 28.921 8.161 -2.834 1.00 47.62 179 ARG A O 1
ATOM 1437 N N . GLY A 1 180 ? 31.157 8.268 -2.640 1.00 46.41 180 GLY A N 1
ATOM 1438 C CA . GLY A 1 180 ? 31.261 8.088 -1.182 1.00 46.41 180 GLY A CA 1
ATOM 1439 C C . GLY A 1 180 ? 30.613 9.156 -0.287 1.00 46.41 180 GLY A C 1
ATOM 1440 O O . GLY A 1 180 ? 30.221 8.832 0.827 1.00 46.41 180 GLY A O 1
ATOM 1441 N N . TRP A 1 181 ? 30.419 10.399 -0.742 1.00 44.09 181 TRP A N 1
ATOM 1442 C CA . TRP A 1 181 ? 29.828 11.442 0.118 1.00 44.09 181 TRP A CA 1
ATOM 1443 C C . TRP A 1 181 ? 28.290 11.367 0.196 1.00 44.09 181 TRP A C 1
ATOM 1445 O O . TRP A 1 181 ? 27.724 11.521 1.275 1.00 44.09 181 TRP A O 1
ATOM 1455 N N . LEU A 1 182 ? 27.608 11.027 -0.907 1.00 43.16 182 LEU A N 1
ATOM 1456 C CA . LEU A 1 182 ? 26.153 10.795 -0.916 1.00 43.16 182 LEU A CA 1
ATOM 1457 C C . LEU A 1 182 ? 25.770 9.503 -0.174 1.00 43.16 182 LEU A C 1
ATOM 1459 O O . LEU A 1 182 ? 24.738 9.459 0.493 1.00 43.16 182 LEU A O 1
ATOM 1463 N N . MET A 1 183 ? 26.628 8.476 -0.221 1.00 48.28 183 MET A N 1
ATOM 1464 C CA . MET A 1 183 ? 26.454 7.260 0.583 1.00 48.28 183 MET A CA 1
ATOM 1465 C C . MET A 1 183 ? 26.696 7.482 2.081 1.00 48.28 183 MET A C 1
ATOM 1467 O O . MET A 1 183 ? 26.133 6.751 2.883 1.00 48.28 183 MET A O 1
ATOM 1471 N N . SER A 1 184 ? 27.452 8.500 2.494 1.00 50.41 184 SER A N 1
ATOM 1472 C CA . SER A 1 184 ? 27.602 8.818 3.922 1.00 50.41 184 SER A CA 1
ATOM 1473 C C . SER A 1 184 ? 26.299 9.365 4.536 1.00 50.41 184 SER A C 1
ATOM 1475 O O . SER A 1 184 ? 25.933 9.003 5.650 1.00 50.41 184 SER A O 1
ATOM 1477 N N . LEU A 1 185 ? 25.541 10.172 3.779 1.00 53.09 185 LEU A N 1
ATOM 1478 C CA . LEU A 1 185 ? 24.300 10.806 4.254 1.00 53.09 185 LEU A CA 1
ATOM 1479 C C . LEU A 1 185 ? 23.047 9.939 4.074 1.00 53.09 185 LEU A C 1
ATOM 1481 O O . LEU A 1 185 ? 22.169 9.934 4.934 1.00 53.09 185 LEU A O 1
ATOM 1485 N N . ALA A 1 186 ? 22.943 9.228 2.951 1.00 52.53 186 ALA A N 1
ATOM 1486 C CA . ALA A 1 186 ? 21.771 8.413 2.631 1.00 52.53 186 ALA A CA 1
ATOM 1487 C C . ALA A 1 186 ? 22.025 6.909 2.792 1.00 52.53 186 ALA A C 1
ATOM 1489 O O . ALA A 1 186 ? 21.073 6.138 2.850 1.00 52.53 186 ALA A O 1
ATOM 1490 N N . GLY A 1 187 ? 23.284 6.468 2.875 1.00 49.81 187 GLY A N 1
ATOM 1491 C CA . GLY A 1 187 ? 23.651 5.050 2.887 1.00 49.81 187 GLY A CA 1
ATOM 1492 C C . GLY A 1 187 ? 23.073 4.260 4.055 1.00 49.81 187 GLY A C 1
ATOM 1493 O O . GLY A 1 187 ? 22.536 3.189 3.792 1.00 49.81 187 GLY A O 1
ATOM 1494 N N . PRO A 1 188 ? 23.078 4.755 5.308 1.00 62.44 188 PRO A N 1
ATOM 1495 C CA . PRO A 1 188 ? 22.420 4.055 6.412 1.00 62.44 188 PRO A CA 1
ATOM 1496 C C . PRO A 1 188 ? 20.908 3.879 6.197 1.00 62.44 188 PRO A C 1
ATOM 1498 O O . PRO A 1 188 ? 20.368 2.800 6.455 1.00 62.44 188 PRO A O 1
ATOM 1501 N N . LEU A 1 189 ? 20.214 4.892 5.658 1.00 59.97 189 LEU A N 1
ATOM 1502 C CA . LEU A 1 189 ? 18.786 4.763 5.356 1.00 59.97 189 LEU A CA 1
ATOM 1503 C C . LEU A 1 189 ? 18.540 3.835 4.159 1.00 59.97 189 LEU A C 1
ATOM 1505 O O . LEU A 1 189 ? 17.671 2.973 4.205 1.00 59.97 189 LEU A O 1
ATOM 1509 N N . LEU A 1 190 ? 19.333 3.948 3.096 1.00 56.53 190 LEU A N 1
ATOM 1510 C CA . LEU A 1 190 ? 19.240 3.061 1.936 1.00 56.53 190 LEU A CA 1
ATOM 1511 C C . LEU A 1 190 ? 19.555 1.608 2.313 1.00 56.53 190 LEU A C 1
ATOM 1513 O O . LEU A 1 190 ? 18.889 0.697 1.831 1.00 56.53 190 LEU A O 1
ATOM 1517 N N . ALA A 1 191 ? 20.522 1.382 3.202 1.00 59.16 191 ALA A N 1
ATOM 1518 C CA . ALA A 1 191 ? 20.868 0.063 3.715 1.00 59.16 191 ALA A CA 1
ATOM 1519 C C . ALA A 1 191 ? 19.733 -0.520 4.564 1.00 59.16 191 ALA A C 1
ATOM 1521 O O . ALA A 1 191 ? 19.331 -1.654 4.322 1.00 59.16 191 ALA A O 1
ATOM 1522 N N . THR A 1 192 ? 19.163 0.251 5.497 1.00 63.06 192 THR A N 1
ATOM 1523 C CA . THR A 1 192 ? 18.001 -0.200 6.284 1.00 63.06 192 THR A CA 1
ATOM 1524 C C . THR A 1 192 ? 16.791 -0.490 5.398 1.00 63.06 192 THR A C 1
ATOM 1526 O O . THR A 1 192 ? 16.168 -1.536 5.560 1.00 63.06 192 THR A O 1
ATOM 1529 N N . LEU A 1 193 ? 16.496 0.350 4.402 1.00 61.66 193 LEU A N 1
ATOM 1530 C CA . LEU A 1 193 ? 15.424 0.104 3.430 1.00 61.66 193 LEU A CA 1
ATOM 1531 C C . LEU A 1 193 ? 15.694 -1.137 2.563 1.00 61.66 193 LEU A C 1
ATOM 1533 O O . LEU A 1 193 ? 14.777 -1.916 2.295 1.00 61.66 193 LEU A O 1
ATOM 1537 N N . LYS A 1 194 ? 16.947 -1.367 2.153 1.00 57.38 194 LYS A N 1
ATOM 1538 C CA . LYS A 1 194 ? 17.343 -2.525 1.337 1.00 57.38 194 LYS A CA 1
ATOM 1539 C C . LYS A 1 194 ? 17.297 -3.837 2.124 1.00 57.38 194 LYS A C 1
ATOM 1541 O O . LYS A 1 194 ? 16.697 -4.794 1.653 1.00 57.38 194 LYS A O 1
ATOM 1546 N N . VAL A 1 195 ? 17.862 -3.870 3.332 1.00 59.66 195 VAL A N 1
ATOM 1547 C CA . VAL A 1 195 ? 17.785 -5.032 4.241 1.00 59.66 195 VAL A CA 1
ATOM 1548 C C . VAL A 1 195 ? 16.329 -5.342 4.581 1.00 59.66 195 VAL A C 1
ATOM 1550 O O . VAL A 1 195 ? 15.908 -6.500 4.625 1.00 59.66 195 VAL A O 1
ATOM 1553 N N . ARG A 1 196 ? 15.525 -4.301 4.791 1.00 59.69 196 ARG A N 1
ATOM 1554 C CA . ARG A 1 196 ? 14.119 -4.467 5.127 1.00 59.69 196 ARG A CA 1
ATOM 1555 C C . ARG A 1 196 ? 13.286 -4.973 3.954 1.00 59.69 196 ARG A C 1
ATOM 1557 O O . ARG A 1 196 ? 12.497 -5.886 4.157 1.00 59.69 196 ARG A O 1
ATOM 1564 N N . SER A 1 197 ? 13.482 -4.457 2.744 1.00 57.69 197 SER A N 1
ATOM 1565 C CA . SER A 1 197 ? 12.773 -4.939 1.547 1.00 57.69 197 SER A CA 1
ATOM 1566 C C . SER A 1 197 ? 13.133 -6.385 1.178 1.00 57.69 197 SER A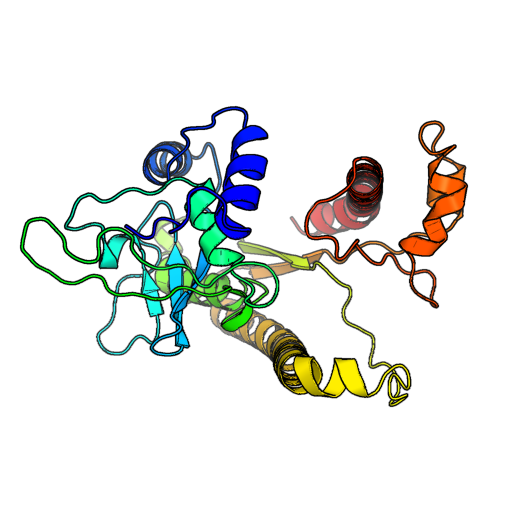 C 1
ATOM 1568 O O . SER A 1 197 ? 12.234 -7.161 0.844 1.00 57.69 197 SER A O 1
ATOM 1570 N N . SER A 1 198 ? 14.404 -6.792 1.315 1.00 58.25 198 SER A N 1
ATOM 1571 C CA . SER A 1 198 ? 14.803 -8.194 1.109 1.00 58.25 198 SER A CA 1
ATOM 1572 C C . SER A 1 198 ? 14.173 -9.124 2.148 1.00 58.25 198 SER A C 1
ATOM 1574 O O . SER A 1 198 ? 13.614 -10.155 1.790 1.00 58.25 198 SER A O 1
ATOM 1576 N N . THR A 1 199 ? 14.181 -8.725 3.424 1.00 61.16 199 THR A N 1
ATOM 1577 C CA . THR A 1 199 ? 13.560 -9.506 4.508 1.00 61.16 199 THR A CA 1
ATOM 1578 C C . THR A 1 199 ? 12.044 -9.591 4.341 1.00 61.16 199 THR A C 1
ATOM 1580 O O . THR A 1 199 ? 11.445 -10.636 4.577 1.00 61.16 199 THR A O 1
ATOM 1583 N N . GLN A 1 200 ? 11.408 -8.502 3.905 1.00 68.62 200 GLN A N 1
ATOM 1584 C CA . GLN A 1 200 ? 9.967 -8.463 3.678 1.00 68.62 200 GLN A CA 1
ATOM 1585 C C . GLN A 1 200 ? 9.529 -9.364 2.541 1.00 68.62 200 GLN A C 1
ATOM 1587 O O . GLN A 1 200 ? 8.513 -10.023 2.682 1.00 68.62 200 GLN A O 1
ATOM 1592 N N . THR A 1 201 ? 10.280 -9.434 1.443 1.00 71.25 201 THR A N 1
ATOM 1593 C CA . THR A 1 201 ? 9.901 -10.286 0.307 1.00 71.25 201 THR A CA 1
ATOM 1594 C C . THR A 1 201 ? 9.851 -11.760 0.713 1.00 71.25 201 THR A C 1
ATOM 1596 O O . THR A 1 201 ? 8.863 -12.437 0.432 1.00 71.25 201 THR A O 1
ATOM 1599 N N . GLU A 1 202 ? 10.871 -12.235 1.432 1.00 68.94 202 GLU A N 1
ATOM 1600 C CA . GLU A 1 202 ? 10.898 -13.604 1.961 1.00 68.94 202 GLU A CA 1
ATOM 1601 C C . GLU A 1 202 ? 9.791 -13.829 2.994 1.00 68.94 202 GLU A C 1
ATOM 1603 O O . GLU A 1 202 ? 9.039 -14.799 2.905 1.00 68.94 202 GLU A O 1
ATOM 1608 N N . ARG A 1 203 ? 9.616 -12.886 3.930 1.00 74.56 203 ARG A N 1
ATOM 1609 C CA . ARG A 1 203 ? 8.556 -12.961 4.941 1.00 74.56 203 ARG A CA 1
ATOM 1610 C C . ARG A 1 203 ? 7.163 -13.020 4.311 1.00 74.56 203 ARG A C 1
ATOM 1612 O O . ARG A 1 203 ? 6.354 -13.838 4.722 1.00 74.56 203 ARG A O 1
ATOM 1619 N N . ASN A 1 204 ? 6.894 -12.196 3.305 1.00 82.00 204 ASN A N 1
ATOM 1620 C CA . ASN A 1 204 ? 5.611 -12.142 2.608 1.00 82.00 204 ASN A CA 1
ATOM 1621 C C . ASN A 1 204 ? 5.273 -13.475 1.931 1.00 82.00 204 ASN A C 1
ATOM 1623 O O . ASN A 1 204 ? 4.134 -13.928 2.000 1.00 82.00 204 ASN A O 1
ATOM 1627 N N . ASN A 1 205 ? 6.265 -14.117 1.302 1.00 82.94 205 ASN A N 1
ATOM 1628 C CA . ASN A 1 205 ? 6.081 -15.435 0.694 1.00 82.94 205 ASN A CA 1
ATOM 1629 C C . ASN A 1 205 ? 5.744 -16.485 1.754 1.00 82.94 205 ASN A C 1
ATOM 1631 O O . ASN A 1 205 ? 4.796 -17.245 1.575 1.00 82.94 205 ASN A O 1
ATOM 1635 N N . LEU A 1 206 ? 6.486 -16.491 2.865 1.00 80.00 206 LEU A N 1
ATOM 1636 C CA . LEU A 1 206 ? 6.239 -17.400 3.983 1.00 80.00 206 LEU A CA 1
ATOM 1637 C C . LEU A 1 206 ? 4.861 -17.167 4.614 1.00 80.00 206 LEU A C 1
ATOM 1639 O O . LEU A 1 206 ? 4.154 -18.124 4.900 1.00 80.00 206 LEU A O 1
ATOM 1643 N N . GLU A 1 207 ? 4.443 -15.915 4.804 1.00 83.88 207 GLU A N 1
ATOM 1644 C CA . GLU A 1 207 ? 3.134 -15.577 5.375 1.00 83.88 207 GLU A CA 1
ATOM 1645 C C . GLU A 1 207 ? 1.975 -16.063 4.500 1.00 83.88 207 GLU A C 1
ATOM 1647 O O . GLU A 1 207 ? 1.007 -16.620 5.019 1.00 83.88 207 GLU A O 1
ATOM 1652 N N . ILE A 1 208 ? 2.086 -15.905 3.179 1.00 88.44 208 ILE A N 1
ATOM 1653 C CA . ILE A 1 208 ? 1.086 -16.420 2.239 1.00 88.44 208 ILE A CA 1
ATOM 1654 C C . ILE A 1 208 ? 1.088 -17.950 2.232 1.00 88.44 208 ILE A C 1
ATOM 1656 O O . ILE A 1 208 ? 0.014 -18.540 2.302 1.00 88.44 208 ILE A O 1
ATOM 1660 N N . GLN A 1 209 ? 2.257 -18.598 2.220 1.00 87.50 209 GLN A N 1
ATOM 1661 C CA . GLN A 1 209 ? 2.352 -20.061 2.297 1.00 87.50 209 GLN A CA 1
ATOM 1662 C C . GLN A 1 209 ? 1.719 -20.602 3.581 1.00 87.50 209 GLN A C 1
ATOM 1664 O O . GLN A 1 209 ? 0.936 -21.546 3.539 1.00 87.50 209 GLN A O 1
ATOM 1669 N N . VAL A 1 210 ? 1.996 -19.972 4.725 1.00 85.81 210 VAL A N 1
ATOM 1670 C CA . VAL A 1 210 ? 1.383 -20.338 6.007 1.00 85.81 210 VAL A CA 1
ATOM 1671 C C . VAL A 1 210 ? -0.132 -20.143 5.961 1.00 85.81 210 VAL A C 1
ATOM 1673 O O . VAL A 1 210 ? -0.862 -20.994 6.465 1.00 85.81 210 VAL A O 1
ATOM 1676 N N . LEU A 1 211 ? -0.626 -19.064 5.345 1.00 90.12 211 LEU A N 1
ATOM 1677 C CA . LEU A 1 211 ? -2.062 -18.840 5.169 1.00 90.12 211 LEU A CA 1
ATOM 1678 C C . LEU A 1 211 ? -2.703 -19.925 4.290 1.00 90.12 211 LEU A C 1
ATOM 1680 O O . LEU A 1 211 ? -3.734 -20.478 4.667 1.00 90.12 211 LEU A O 1
ATOM 1684 N N . GLN A 1 212 ? -2.088 -20.244 3.151 1.00 92.56 212 GLN A N 1
ATOM 1685 C CA . GLN A 1 212 ? -2.538 -21.293 2.234 1.00 92.56 212 GLN A CA 1
ATOM 1686 C C . GLN A 1 212 ? -2.598 -22.646 2.947 1.00 92.56 212 GLN A C 1
ATOM 1688 O O . GLN A 1 212 ? -3.649 -23.278 2.976 1.00 92.56 212 GLN A O 1
ATOM 1693 N N . GLU A 1 213 ? -1.512 -23.053 3.606 1.00 89.69 213 GLU A N 1
ATOM 1694 C CA . GLU A 1 213 ? -1.444 -24.313 4.351 1.00 89.69 213 GLU A CA 1
ATOM 1695 C C . GLU A 1 213 ? -2.463 -24.375 5.487 1.00 89.69 213 GLU A C 1
ATOM 1697 O O . GLU A 1 213 ? -3.104 -25.408 5.697 1.00 89.69 213 GLU A O 1
ATOM 1702 N N . LYS A 1 214 ? -2.647 -23.258 6.199 1.00 89.94 214 LYS A N 1
ATOM 1703 C CA . LYS A 1 214 ? -3.624 -23.152 7.279 1.00 89.94 214 LYS A CA 1
ATOM 1704 C C . LYS A 1 214 ? -5.048 -23.332 6.778 1.00 89.94 214 LYS A C 1
ATOM 1706 O O . LYS A 1 214 ? -5.833 -23.900 7.519 1.00 89.94 214 LYS A O 1
ATOM 1711 N N . TRP A 1 215 ? -5.396 -22.855 5.582 1.00 91.56 215 TRP A N 1
ATOM 1712 C CA . TRP A 1 215 ? -6.785 -22.825 5.107 1.00 91.56 215 TRP A CA 1
ATOM 1713 C C . TRP A 1 215 ? -7.112 -23.800 3.965 1.00 91.56 215 TRP A C 1
ATOM 1715 O O . TRP A 1 215 ? -8.275 -23.894 3.571 1.00 91.56 215 TRP A O 1
ATOM 1725 N N . LYS A 1 216 ? -6.136 -24.590 3.497 1.00 93.06 216 LYS A N 1
ATOM 1726 C CA . LYS A 1 216 ? -6.245 -25.491 2.331 1.00 93.06 216 LYS A CA 1
ATOM 1727 C C . LYS A 1 216 ? -7.423 -26.466 2.341 1.00 93.06 216 LYS A C 1
ATOM 1729 O O . LYS A 1 216 ? -7.884 -26.875 1.285 1.00 93.06 216 LYS A O 1
ATOM 1734 N N . GLN A 1 217 ? -7.891 -26.880 3.521 1.00 92.25 217 GLN A N 1
ATOM 1735 C CA . GLN A 1 217 ? -9.012 -27.822 3.644 1.00 92.25 217 GLN A CA 1
ATOM 1736 C C . GLN A 1 217 ? -10.376 -27.161 3.409 1.00 92.25 217 GLN A C 1
ATOM 1738 O O . GLN A 1 217 ? -11.362 -27.865 3.204 1.00 92.25 217 GLN A O 1
ATOM 1743 N N . TRP A 1 218 ? -10.446 -25.829 3.468 1.00 92.69 218 TRP A N 1
ATOM 1744 C CA . TRP A 1 218 ? -11.703 -25.084 3.436 1.00 92.69 218 TRP A CA 1
ATOM 1745 C C . TRP A 1 218 ? -11.855 -24.200 2.204 1.00 92.69 218 TRP A C 1
ATOM 1747 O O . TRP A 1 218 ? -12.983 -23.991 1.767 1.00 92.69 218 TRP A O 1
ATOM 1757 N N . ILE A 1 219 ? -10.761 -23.660 1.663 1.00 94.62 219 ILE A N 1
ATOM 1758 C CA . ILE A 1 219 ? -10.808 -22.770 0.502 1.00 94.62 219 ILE A CA 1
ATOM 1759 C C . ILE A 1 219 ? -9.493 -22.797 -0.280 1.00 94.62 219 ILE A C 1
ATOM 1761 O O . ILE A 1 219 ? -8.415 -22.905 0.306 1.00 94.62 219 ILE A O 1
ATOM 1765 N N . ASP A 1 220 ? -9.594 -22.659 -1.603 1.00 93.38 220 ASP A N 1
ATOM 1766 C CA . ASP A 1 220 ? -8.440 -22.425 -2.468 1.00 93.38 220 ASP A CA 1
ATOM 1767 C C . ASP A 1 220 ? -7.985 -20.962 -2.345 1.00 93.38 220 ASP A C 1
ATOM 1769 O O . ASP A 1 220 ? -8.770 -20.031 -2.560 1.00 93.38 220 ASP A O 1
ATOM 1773 N N . ILE A 1 221 ? -6.721 -20.759 -1.971 1.00 94.38 221 ILE A N 1
ATOM 1774 C CA . ILE A 1 221 ? -6.094 -19.438 -1.890 1.00 94.38 221 ILE A CA 1
ATOM 1775 C C . ILE A 1 221 ? -4.958 -19.406 -2.898 1.00 94.38 221 ILE A C 1
ATOM 1777 O O . ILE A 1 221 ? -3.904 -20.010 -2.697 1.00 94.38 221 ILE A O 1
ATOM 1781 N N . GLU A 1 222 ? -5.142 -18.635 -3.957 1.00 92.50 222 GLU A N 1
ATOM 1782 C CA . GLU A 1 222 ? -4.152 -18.478 -5.003 1.00 92.50 222 GLU A CA 1
ATOM 1783 C C . GLU A 1 222 ? -3.370 -17.174 -4.848 1.00 92.50 222 GLU A C 1
ATOM 1785 O O . GLU A 1 222 ? -3.942 -16.116 -4.594 1.00 92.50 222 GLU A O 1
ATOM 1790 N N . HIS A 1 223 ? -2.053 -17.233 -5.048 1.00 92.19 223 HIS A N 1
ATOM 1791 C CA . HIS A 1 223 ? -1.185 -16.058 -5.062 1.00 92.19 223 HIS A CA 1
ATOM 1792 C C . HIS A 1 223 ? -0.614 -15.827 -6.456 1.00 92.19 223 HIS A C 1
ATOM 1794 O O . HIS A 1 223 ? 0.199 -16.609 -6.950 1.00 92.19 223 HIS A O 1
ATOM 1800 N N . VAL A 1 224 ? -1.017 -14.720 -7.074 1.00 90.06 224 VAL A N 1
ATOM 1801 C CA . VAL A 1 224 ? -0.531 -14.281 -8.381 1.00 90.06 224 VAL A CA 1
ATOM 1802 C C . VAL A 1 224 ? 0.364 -13.065 -8.186 1.00 90.06 224 VAL A C 1
ATOM 1804 O O . VAL A 1 224 ? -0.076 -12.020 -7.703 1.00 90.06 224 VAL A O 1
ATOM 1807 N N . LYS A 1 225 ? 1.628 -13.188 -8.591 1.00 88.31 225 LYS A N 1
ATOM 1808 C CA . LYS A 1 225 ? 2.575 -12.072 -8.617 1.00 88.31 225 LYS A CA 1
ATOM 1809 C C . LYS A 1 225 ? 2.640 -11.484 -10.016 1.00 88.31 225 LYS A C 1
ATOM 1811 O O . LYS A 1 225 ? 2.849 -12.201 -10.988 1.00 88.31 225 LYS A O 1
ATOM 1816 N N . VAL A 1 226 ? 2.499 -10.170 -10.093 1.00 88.19 226 VAL A N 1
ATOM 1817 C CA . VAL A 1 226 ? 2.648 -9.387 -11.314 1.00 88.19 226 VAL A CA 1
ATOM 1818 C C . VAL A 1 226 ? 3.891 -8.534 -11.159 1.00 88.19 226 VAL A C 1
ATOM 1820 O O . VAL A 1 226 ? 3.886 -7.516 -10.466 1.00 88.19 226 VAL A O 1
ATOM 1823 N N . ASP A 1 227 ? 4.965 -8.979 -11.796 1.00 85.06 227 ASP A N 1
ATOM 1824 C CA . ASP A 1 227 ? 6.215 -8.238 -11.861 1.00 85.06 227 ASP A CA 1
ATOM 1825 C C . ASP A 1 227 ? 6.261 -7.361 -13.123 1.00 85.06 227 ASP A C 1
ATOM 1827 O O . ASP A 1 227 ? 5.616 -7.682 -14.127 1.00 85.06 227 ASP A O 1
ATOM 1831 N N . PRO A 1 228 ? 7.060 -6.278 -13.130 1.00 81.38 228 PRO A N 1
ATOM 1832 C CA . PRO A 1 228 ? 7.264 -5.483 -14.336 1.00 81.38 228 PRO A CA 1
ATOM 1833 C C . PRO A 1 228 ? 7.786 -6.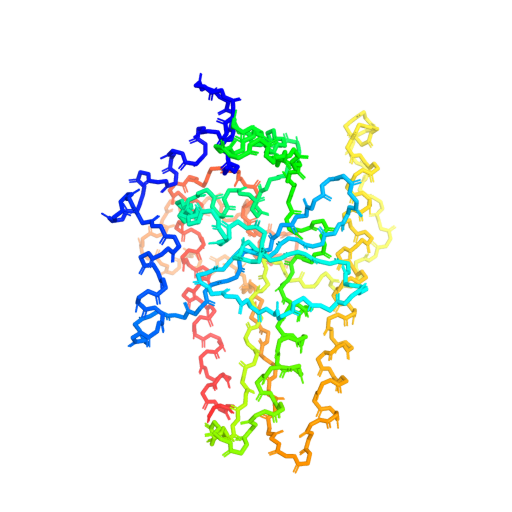360 -15.490 1.00 81.38 228 PRO A C 1
ATOM 1835 O O . PRO A 1 228 ? 8.547 -7.297 -15.234 1.00 81.38 228 PRO A O 1
ATOM 1838 N N . PRO A 1 229 ? 7.437 -6.109 -16.763 1.00 80.44 229 PRO A N 1
ATOM 1839 C CA . PRO A 1 229 ? 7.795 -6.998 -17.870 1.00 80.44 229 PRO A CA 1
ATOM 1840 C C . PRO A 1 229 ? 9.281 -6.860 -18.245 1.00 80.44 229 PRO A C 1
ATOM 1842 O O . PRO A 1 229 ? 9.949 -5.898 -17.864 1.00 80.44 229 PRO A O 1
ATOM 1845 N N . LYS A 1 230 ? 9.830 -7.799 -19.028 1.00 75.94 230 LYS A N 1
ATOM 1846 C CA . LYS A 1 230 ? 11.132 -7.570 -19.683 1.00 75.94 230 LYS A CA 1
ATOM 1847 C C . LYS A 1 230 ? 10.872 -6.726 -20.924 1.00 75.94 230 LYS A C 1
ATOM 1849 O O . LYS A 1 230 ? 10.243 -7.219 -21.856 1.00 75.94 230 LYS A O 1
ATOM 1854 N N . LEU A 1 231 ? 11.318 -5.472 -20.942 1.00 72.06 231 LEU A N 1
ATOM 1855 C CA . LEU A 1 231 ? 11.206 -4.623 -22.130 1.00 72.06 231 LEU A CA 1
ATOM 1856 C C . LEU A 1 231 ? 12.515 -4.638 -22.914 1.00 72.06 231 LEU A C 1
ATOM 1858 O O . LEU A 1 231 ? 13.556 -4.242 -22.404 1.00 72.06 231 LEU A O 1
ATOM 1862 N N . GLY A 1 232 ? 12.446 -5.073 -24.167 1.00 68.12 232 GLY A N 1
ATOM 1863 C CA . GLY A 1 232 ? 13.542 -5.013 -25.125 1.00 68.12 232 GLY A CA 1
ATOM 1864 C C . GLY A 1 232 ? 13.338 -3.904 -26.153 1.00 68.12 232 GLY A C 1
ATOM 1865 O O . GLY A 1 232 ? 12.243 -3.373 -26.322 1.00 68.12 232 GLY A O 1
ATOM 1866 N N . TYR A 1 233 ? 14.392 -3.586 -26.908 1.00 67.31 233 TYR A N 1
ATOM 1867 C CA . TYR A 1 233 ? 14.347 -2.582 -27.980 1.00 67.31 233 TYR A CA 1
ATOM 1868 C C . TYR A 1 233 ? 13.189 -2.795 -28.976 1.00 67.31 233 TYR A C 1
ATOM 1870 O O . TYR A 1 233 ? 12.567 -1.832 -29.425 1.00 67.31 233 TYR A O 1
ATOM 1878 N N . SER A 1 234 ? 12.866 -4.054 -29.288 1.00 70.31 234 SER A N 1
ATOM 1879 C CA . SER A 1 234 ? 11.790 -4.432 -30.212 1.00 70.31 234 SER A CA 1
ATOM 1880 C C . SER A 1 234 ? 10.393 -4.018 -29.739 1.00 70.31 234 SER A C 1
ATOM 1882 O O . SER A 1 234 ? 9.533 -3.710 -30.566 1.00 70.31 234 SER A O 1
ATOM 1884 N N . ASP A 1 235 ? 10.167 -3.955 -28.423 1.00 72.81 235 ASP A N 1
ATOM 1885 C CA . ASP A 1 235 ? 8.897 -3.486 -27.855 1.00 72.81 235 ASP A CA 1
ATOM 1886 C C . ASP A 1 235 ? 8.684 -1.989 -28.154 1.00 72.81 235 ASP A C 1
ATOM 1888 O O . ASP A 1 235 ? 7.558 -1.528 -28.340 1.00 72.81 235 ASP A O 1
ATOM 1892 N N . PHE A 1 236 ? 9.781 -1.232 -28.288 1.00 66.25 236 PHE A N 1
ATOM 1893 C CA . PHE A 1 236 ? 9.772 0.199 -28.602 1.00 66.25 236 PHE A CA 1
ATOM 1894 C C . PHE A 1 236 ? 9.762 0.491 -30.103 1.00 66.25 236 PHE A C 1
ATOM 1896 O O . PHE A 1 236 ? 9.247 1.536 -30.515 1.00 66.25 236 PHE A O 1
ATOM 1903 N N . SER A 1 237 ? 10.336 -0.393 -30.929 1.00 61.41 237 SER A N 1
ATOM 1904 C CA . SER A 1 237 ? 10.453 -0.181 -32.376 1.00 61.41 237 SER A CA 1
ATOM 1905 C C . SER A 1 237 ? 9.138 -0.364 -33.128 1.00 61.41 237 SER A C 1
ATOM 1907 O O . SER A 1 237 ? 8.922 0.315 -34.132 1.00 61.41 237 SER A O 1
ATOM 1909 N N . ASN A 1 238 ? 8.268 -1.253 -32.641 1.00 62.28 238 ASN A N 1
ATOM 1910 C CA . ASN A 1 238 ? 7.047 -1.662 -33.340 1.00 62.28 238 ASN A CA 1
ATOM 1911 C C . ASN A 1 238 ? 5.833 -0.774 -33.041 1.00 62.28 238 ASN A C 1
ATOM 1913 O O . ASN A 1 238 ? 4.836 -0.823 -33.763 1.00 62.28 238 ASN A O 1
ATOM 1917 N N . ASN A 1 239 ? 5.904 0.081 -32.019 1.00 62.31 239 ASN A N 1
ATOM 1918 C CA . ASN A 1 239 ? 4.808 0.979 -31.693 1.00 62.31 239 ASN A CA 1
ATOM 1919 C C . ASN A 1 239 ? 4.915 2.288 -32.502 1.00 62.31 239 ASN A C 1
ATOM 1921 O O . ASN A 1 239 ? 5.814 3.102 -32.293 1.00 62.31 239 ASN A O 1
ATOM 1925 N N . LYS A 1 240 ? 3.976 2.522 -33.430 1.00 57.19 240 LYS A N 1
ATOM 1926 C CA . LYS A 1 240 ? 3.950 3.726 -34.288 1.00 57.19 240 LYS A CA 1
ATOM 1927 C C . LYS A 1 240 ? 3.866 5.044 -33.495 1.00 57.19 240 LYS A C 1
ATOM 1929 O O . LYS A 1 240 ? 4.302 6.067 -34.016 1.00 57.19 240 LYS A O 1
ATOM 1934 N N . LYS A 1 241 ? 3.372 5.022 -32.247 1.00 57.16 241 LYS A N 1
ATOM 1935 C CA . LYS A 1 241 ? 3.342 6.183 -31.331 1.00 57.16 241 LYS A CA 1
ATOM 1936 C C . LYS A 1 241 ? 4.690 6.445 -30.628 1.00 57.16 241 LYS A C 1
ATOM 1938 O O . LYS A 1 241 ? 4.923 7.542 -30.150 1.00 57.16 241 LYS A O 1
ATOM 1943 N N . SER A 1 242 ? 5.615 5.481 -30.669 1.00 57.84 242 SER A N 1
ATOM 1944 C CA . SER A 1 242 ? 6.859 5.417 -29.877 1.00 57.84 242 SER A CA 1
ATOM 1945 C C . SER A 1 242 ? 8.113 5.916 -30.621 1.00 57.84 242 SER A C 1
ATOM 1947 O O . SER A 1 242 ? 9.251 5.693 -30.205 1.00 57.84 242 SER A O 1
ATOM 1949 N N . LYS A 1 243 ? 7.959 6.613 -31.755 1.00 60.34 243 LYS A N 1
ATOM 1950 C CA . LYS A 1 243 ? 9.107 7.064 -32.568 1.00 60.34 243 LYS A CA 1
ATOM 1951 C C . LYS A 1 243 ? 10.097 7.925 -31.762 1.00 60.34 243 LYS A C 1
ATOM 1953 O O . LYS A 1 243 ? 11.302 7.783 -31.969 1.00 60.34 243 LYS A O 1
ATOM 1958 N N . SER A 1 244 ? 9.579 8.742 -30.839 1.00 63.56 244 SER A N 1
ATOM 1959 C CA . SER A 1 244 ? 10.325 9.544 -29.860 1.00 63.56 244 SER A CA 1
ATOM 1960 C C . SER A 1 244 ? 10.931 8.707 -28.725 1.00 63.56 244 SER A C 1
ATOM 1962 O O . SER A 1 244 ? 12.043 9.001 -28.296 1.00 63.56 244 SER A O 1
ATOM 1964 N N . LEU A 1 245 ? 10.265 7.635 -28.273 1.00 64.00 245 LEU A N 1
ATOM 1965 C CA . LEU A 1 245 ? 10.722 6.798 -27.151 1.00 64.00 245 LEU A CA 1
ATOM 1966 C C . LEU A 1 245 ? 11.941 5.934 -27.510 1.00 64.00 245 LEU A C 1
ATOM 1968 O O . LEU A 1 245 ? 12.729 5.568 -26.636 1.00 64.00 245 LEU A O 1
ATOM 1972 N N . ARG A 1 246 ? 12.155 5.655 -28.805 1.00 66.62 246 ARG A N 1
ATOM 1973 C CA . ARG A 1 246 ? 13.279 4.836 -29.302 1.00 66.62 246 ARG A CA 1
ATOM 1974 C C . ARG A 1 246 ? 14.661 5.342 -28.908 1.00 66.62 246 ARG A C 1
ATOM 1976 O O . ARG A 1 246 ? 15.581 4.535 -28.839 1.00 66.62 246 ARG A O 1
ATOM 1983 N N . ASN A 1 247 ? 14.824 6.636 -28.652 1.00 69.19 247 ASN A N 1
ATOM 1984 C CA . ASN A 1 247 ? 16.117 7.190 -28.241 1.00 69.19 247 ASN A CA 1
ATOM 1985 C C . ASN A 1 247 ? 16.333 7.119 -26.723 1.00 69.19 247 ASN A C 1
ATOM 1987 O O . ASN A 1 247 ? 17.469 7.176 -26.263 1.00 69.19 247 ASN A O 1
ATOM 1991 N N . TYR A 1 248 ? 15.257 6.943 -25.956 1.00 70.25 248 TYR A N 1
ATOM 1992 C CA . TYR A 1 248 ? 15.266 7.040 -24.499 1.00 70.25 248 TYR A CA 1
ATOM 1993 C C . TYR A 1 248 ? 15.001 5.707 -23.794 1.00 70.25 248 TYR A C 1
ATOM 1995 O O . TYR A 1 248 ? 15.144 5.646 -22.579 1.00 70.25 248 TYR A O 1
ATOM 2003 N N . TRP A 1 249 ? 14.683 4.627 -24.521 1.00 72.50 249 TRP A N 1
ATOM 2004 C CA . TRP A 1 249 ? 14.424 3.305 -23.929 1.00 72.50 249 TRP A CA 1
ATOM 2005 C C . TRP A 1 249 ? 15.544 2.832 -22.988 1.00 72.50 249 TRP A C 1
ATOM 2007 O O . TRP A 1 249 ? 15.256 2.244 -21.952 1.00 72.50 249 TRP A O 1
ATOM 2017 N N . LYS A 1 250 ? 16.809 3.166 -23.299 1.00 74.31 250 LYS A N 1
ATOM 2018 C CA . LYS A 1 250 ? 17.990 2.854 -22.472 1.00 74.31 250 LYS A CA 1
ATOM 2019 C C . LYS A 1 250 ? 17.937 3.452 -21.061 1.00 74.31 250 LYS A C 1
ATOM 2021 O O . LYS A 1 250 ? 18.658 2.97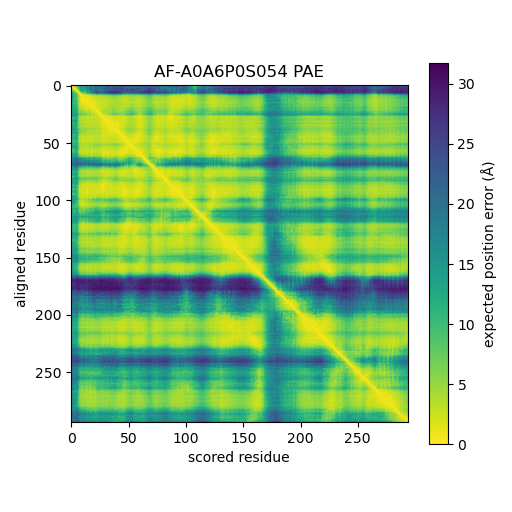5 -20.199 1.00 74.31 250 LYS A O 1
ATOM 2026 N N . LEU A 1 251 ? 17.130 4.490 -20.829 1.00 75.56 251 LEU A N 1
ATOM 2027 C CA . LEU A 1 251 ? 16.939 5.088 -19.503 1.00 75.56 251 LEU A CA 1
ATOM 2028 C C . LEU A 1 251 ? 16.004 4.261 -18.606 1.00 75.56 251 LEU A C 1
ATOM 2030 O O . LEU A 1 251 ? 15.983 4.483 -17.403 1.00 75.56 251 LEU A O 1
ATOM 2034 N N . PHE A 1 252 ? 15.245 3.329 -19.186 1.00 74.62 252 PHE A N 1
ATOM 2035 C CA . PHE A 1 252 ? 14.225 2.517 -18.507 1.00 74.62 252 PHE A CA 1
ATOM 2036 C C . PHE A 1 252 ? 14.532 1.039 -18.577 1.00 74.62 252 PHE A C 1
ATOM 2038 O O . PHE A 1 252 ? 13.653 0.213 -18.346 1.00 74.62 252 PHE A O 1
ATOM 2045 N N . VAL A 1 253 ? 15.745 0.687 -18.978 1.00 74.38 253 VAL A N 1
ATOM 2046 C CA . VAL A 1 253 ? 16.198 -0.687 -18.925 1.00 74.38 253 VAL A CA 1
ATOM 2047 C C . VAL A 1 253 ? 17.500 -0.745 -18.160 1.00 74.38 253 VAL A C 1
ATOM 2049 O O . VAL A 1 253 ? 18.398 0.072 -18.365 1.00 74.38 253 VAL A O 1
ATOM 2052 N N . ASN A 1 254 ? 17.609 -1.728 -17.279 1.00 73.19 254 ASN A N 1
ATOM 2053 C CA . ASN A 1 254 ? 18.856 -1.981 -16.584 1.00 73.19 254 ASN A CA 1
ATOM 2054 C C . ASN A 1 254 ? 19.901 -2.582 -17.550 1.00 73.19 254 ASN A C 1
ATOM 2056 O O . ASN A 1 254 ? 19.627 -2.889 -18.715 1.00 73.19 254 ASN A O 1
ATOM 2060 N N . SER A 1 255 ? 21.118 -2.818 -17.057 1.00 68.94 255 SER A N 1
ATOM 2061 C CA . SER A 1 255 ? 22.204 -3.428 -17.843 1.00 68.94 255 SER A CA 1
ATOM 2062 C C . SER A 1 255 ? 21.895 -4.836 -18.374 1.00 68.94 255 SER A C 1
ATOM 2064 O O . SER A 1 255 ? 22.593 -5.311 -19.267 1.00 68.94 255 SER A O 1
ATOM 2066 N N . LYS A 1 256 ? 20.855 -5.498 -17.852 1.00 68.06 256 LYS A N 1
ATOM 2067 C CA . LYS A 1 256 ? 20.364 -6.809 -18.296 1.00 68.06 256 LYS A CA 1
ATOM 2068 C C . LYS A 1 256 ? 19.213 -6.705 -19.309 1.00 68.06 256 LYS A C 1
ATOM 2070 O O . LYS A 1 256 ? 18.684 -7.735 -19.720 1.00 68.06 256 LYS A O 1
ATOM 2075 N N . GLY A 1 257 ? 18.821 -5.493 -19.712 1.00 68.19 257 GLY A N 1
ATOM 2076 C CA . GLY A 1 257 ? 17.695 -5.262 -20.620 1.00 68.19 257 GLY A CA 1
ATOM 2077 C C . GLY A 1 257 ? 16.327 -5.491 -19.972 1.00 68.19 257 GLY A C 1
ATOM 2078 O O . GLY A 1 257 ? 15.369 -5.818 -20.664 1.00 68.19 257 GLY A O 1
ATOM 2079 N N . GLU A 1 258 ? 16.224 -5.390 -18.647 1.00 72.12 258 GLU A N 1
ATOM 2080 C CA . GLU A 1 258 ? 14.956 -5.526 -17.923 1.00 72.12 258 GLU A CA 1
ATOM 2081 C C . GLU A 1 258 ? 14.372 -4.146 -17.645 1.00 72.12 258 GLU A C 1
ATOM 2083 O O . GLU A 1 258 ? 15.132 -3.229 -17.340 1.00 72.12 258 GLU A O 1
ATOM 2088 N N . TYR A 1 259 ? 13.043 -4.001 -17.721 1.00 76.88 259 TYR A N 1
ATOM 2089 C CA . TYR A 1 259 ? 12.401 -2.717 -17.455 1.00 76.88 259 TYR A CA 1
ATOM 2090 C C . TYR A 1 259 ? 12.667 -2.259 -16.021 1.00 76.88 259 TYR A C 1
ATOM 2092 O O . TYR A 1 259 ? 12.391 -2.982 -15.061 1.00 76.88 259 TYR A O 1
ATOM 2100 N N . GLU A 1 260 ? 13.167 -1.039 -15.900 1.00 77.38 260 GLU A N 1
ATOM 2101 C CA . GLU A 1 260 ? 13.382 -0.331 -14.654 1.00 77.38 260 GLU A CA 1
ATOM 2102 C C . GLU A 1 260 ? 12.410 0.856 -14.626 1.00 77.38 260 GLU A C 1
ATOM 2104 O O . GLU A 1 260 ? 12.580 1.814 -15.389 1.00 77.38 260 GLU A O 1
ATOM 2109 N N . PRO A 1 261 ? 11.339 0.780 -13.813 1.00 76.94 261 PRO A N 1
ATOM 2110 C CA . PRO A 1 261 ? 10.403 1.880 -13.701 1.00 76.94 261 PRO A CA 1
ATOM 2111 C C . PRO A 1 261 ? 11.109 3.155 -13.220 1.00 76.94 261 PRO A C 1
ATOM 2113 O O . PRO A 1 261 ? 11.997 3.082 -12.365 1.00 76.94 261 PRO A O 1
ATOM 2116 N N . PRO A 1 262 ? 10.697 4.331 -13.722 1.00 77.69 262 PRO A N 1
ATOM 2117 C CA . PRO A 1 262 ? 11.296 5.594 -13.317 1.00 77.69 262 PRO A CA 1
ATOM 2118 C C . PRO A 1 262 ? 11.130 5.838 -11.818 1.00 77.69 262 PRO A C 1
ATOM 2120 O O . PRO A 1 262 ? 10.029 5.758 -11.277 1.00 77.69 262 PRO A O 1
ATOM 2123 N N . LEU A 1 263 ? 12.224 6.229 -11.164 1.00 74.38 263 LEU A N 1
ATOM 2124 C CA . LEU A 1 263 ? 12.256 6.631 -9.753 1.00 74.38 263 LEU A CA 1
ATOM 2125 C C . LEU A 1 263 ? 12.028 8.145 -9.570 1.00 74.38 263 LEU A C 1
ATOM 2127 O O . LEU A 1 263 ? 12.566 8.766 -8.652 1.00 74.38 263 LEU A O 1
ATOM 2131 N N . SER A 1 264 ? 11.257 8.764 -10.468 1.00 73.06 264 SER A N 1
ATOM 2132 C CA . SER A 1 264 ? 10.941 10.193 -10.418 1.00 73.06 264 SER A CA 1
ATOM 2133 C C . SER A 1 264 ? 9.759 10.470 -9.486 1.00 73.06 264 SER A C 1
ATOM 2135 O O . SER A 1 264 ? 8.729 9.803 -9.571 1.00 73.06 264 SER A O 1
ATOM 2137 N N . TRP A 1 265 ? 9.849 11.523 -8.675 1.00 70.06 265 TRP A N 1
ATOM 2138 C CA . TRP A 1 265 ? 8.747 11.958 -7.800 1.00 70.06 265 TRP A CA 1
ATOM 2139 C C . TRP A 1 265 ? 7.595 12.632 -8.553 1.00 70.06 265 TRP A C 1
ATOM 2141 O O . TRP A 1 265 ? 6.473 12.676 -8.057 1.00 70.06 265 TRP A O 1
ATOM 2151 N N . LYS A 1 266 ? 7.865 13.142 -9.758 1.00 78.19 266 LYS A N 1
ATOM 2152 C CA . LYS A 1 266 ? 6.861 13.633 -10.699 1.00 78.19 266 LYS A CA 1
ATOM 2153 C C . LYS A 1 266 ? 7.166 13.045 -12.066 1.00 78.19 266 LYS A C 1
ATOM 2155 O O . LYS A 1 266 ? 8.139 13.446 -12.697 1.00 78.19 266 LYS A O 1
ATOM 2160 N N . LEU A 1 267 ? 6.314 12.119 -12.497 1.00 82.50 267 LEU A N 1
ATOM 2161 C CA . LEU A 1 267 ? 6.437 11.476 -13.798 1.00 82.50 267 LEU A CA 1
ATOM 2162 C C . LEU A 1 267 ? 6.221 12.510 -14.906 1.00 82.50 267 LEU A C 1
ATOM 2164 O O . LEU A 1 267 ? 5.171 13.159 -14.972 1.00 82.50 267 LEU A O 1
ATOM 2168 N N . SER A 1 268 ? 7.193 12.626 -15.799 1.00 83.69 268 SER A N 1
ATOM 2169 C CA . SER A 1 268 ? 7.025 13.273 -17.097 1.00 83.69 268 SER A CA 1
ATOM 2170 C C . SER A 1 268 ? 5.978 12.534 -17.940 1.00 83.69 268 SER A C 1
ATOM 2172 O O . SER A 1 268 ? 5.710 11.350 -17.733 1.00 83.69 268 SER A O 1
ATOM 2174 N N . GLU A 1 269 ? 5.383 13.206 -18.930 1.00 81.94 269 GLU A N 1
ATOM 2175 C CA . GLU A 1 269 ? 4.450 12.548 -19.865 1.00 81.94 269 GLU A CA 1
ATOM 2176 C C . GLU A 1 269 ? 5.089 11.347 -20.567 1.00 81.94 269 GLU A C 1
ATOM 2178 O O . GLU A 1 269 ? 4.452 10.316 -20.779 1.00 81.94 269 GLU A O 1
ATOM 2183 N N . PHE A 1 270 ? 6.384 11.463 -20.836 1.00 79.38 270 PHE A N 1
ATOM 2184 C CA . PHE A 1 270 ? 7.204 10.408 -21.394 1.00 79.38 270 PHE A CA 1
ATOM 2185 C C . PHE A 1 270 ? 7.312 9.191 -20.453 1.00 79.38 270 PHE A C 1
ATOM 2187 O O . PHE A 1 270 ? 7.032 8.067 -20.862 1.00 79.38 270 PHE A O 1
ATOM 2194 N N . GLU A 1 271 ? 7.616 9.397 -19.171 1.00 83.62 271 GLU A N 1
ATOM 2195 C CA . GLU A 1 271 ? 7.634 8.326 -18.162 1.00 83.62 271 GLU A CA 1
ATOM 2196 C C . GLU A 1 271 ? 6.254 7.676 -17.971 1.00 83.62 271 GLU A C 1
ATOM 2198 O O . GLU A 1 271 ? 6.150 6.455 -17.831 1.00 83.62 271 GLU A O 1
ATOM 2203 N N . LYS A 1 272 ? 5.172 8.464 -18.031 1.00 85.25 272 LYS A N 1
ATOM 2204 C CA . LYS A 1 272 ? 3.798 7.938 -17.990 1.00 85.25 272 LYS A CA 1
ATOM 2205 C C . LYS A 1 272 ? 3.495 7.047 -19.195 1.00 85.25 272 LYS A C 1
ATOM 2207 O O . LYS A 1 272 ? 2.833 6.022 -19.040 1.00 85.25 272 LYS A O 1
ATOM 2212 N N . GLU A 1 273 ? 3.945 7.422 -20.392 1.00 81.50 273 GLU A N 1
A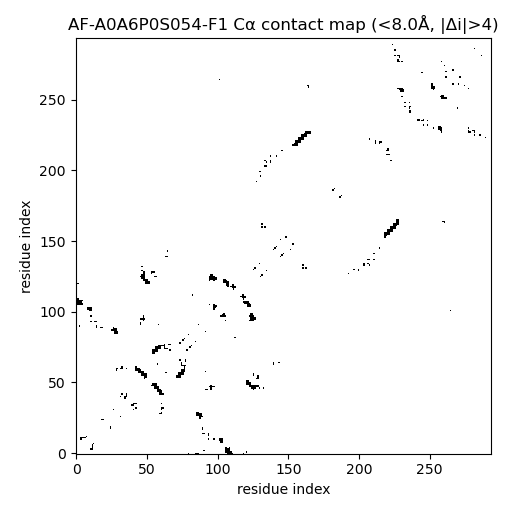TOM 2213 C CA . GLU A 1 273 ? 3.781 6.604 -21.598 1.00 81.50 273 GLU A CA 1
ATOM 2214 C C . GLU A 1 273 ? 4.571 5.294 -21.499 1.00 81.50 273 GLU A C 1
ATOM 2216 O O . GLU A 1 273 ? 4.035 4.231 -21.809 1.00 81.50 273 GLU A O 1
ATOM 2221 N N . MET A 1 274 ? 5.793 5.341 -20.965 1.00 78.62 274 MET A N 1
ATOM 2222 C CA . MET A 1 274 ? 6.611 4.151 -20.709 1.00 78.62 274 MET A CA 1
ATOM 2223 C C . MET A 1 274 ? 5.929 3.172 -19.748 1.00 78.62 274 MET A C 1
ATOM 2225 O O . MET A 1 274 ? 5.842 1.977 -20.036 1.00 78.62 274 MET A O 1
ATOM 2229 N N . ILE A 1 275 ? 5.370 3.679 -18.647 1.00 83.50 275 ILE A N 1
ATOM 2230 C CA . ILE A 1 275 ? 4.597 2.868 -17.699 1.00 83.50 275 ILE A CA 1
ATOM 2231 C C . ILE A 1 275 ? 3.379 2.239 -18.390 1.00 83.50 275 ILE A C 1
ATOM 2233 O O . ILE A 1 275 ? 3.115 1.053 -18.197 1.00 83.50 275 ILE A O 1
ATOM 2237 N N . LYS A 1 276 ? 2.656 2.988 -19.235 1.00 85.31 276 LYS A N 1
ATOM 2238 C CA . LYS A 1 276 ? 1.519 2.450 -20.003 1.00 85.31 276 LYS A CA 1
ATOM 2239 C C . LYS A 1 276 ? 1.942 1.313 -20.935 1.00 85.31 276 LYS A C 1
ATOM 2241 O O . LYS A 1 276 ? 1.262 0.295 -20.981 1.00 85.31 276 LYS A O 1
ATOM 2246 N N . LEU A 1 277 ? 3.065 1.452 -21.640 1.00 80.81 277 LEU A N 1
ATOM 2247 C CA . LEU A 1 277 ? 3.592 0.393 -22.510 1.00 80.81 277 LEU A CA 1
ATOM 2248 C C . LEU A 1 277 ? 3.956 -0.870 -21.727 1.00 80.81 277 LEU A C 1
ATOM 2250 O O . LEU A 1 277 ? 3.633 -1.975 -22.164 1.00 80.81 277 LEU A O 1
ATOM 2254 N N . ALA A 1 278 ? 4.586 -0.709 -20.562 1.00 81.81 278 ALA A N 1
ATOM 2255 C CA . ALA A 1 278 ? 4.887 -1.826 -19.676 1.00 81.81 278 ALA A CA 1
ATOM 2256 C C . ALA A 1 278 ? 3.601 -2.557 -19.244 1.00 81.81 278 ALA A C 1
ATOM 2258 O O . ALA A 1 278 ? 3.532 -3.783 -19.320 1.00 81.81 278 ALA A O 1
ATOM 2259 N N . TRP A 1 279 ? 2.555 -1.816 -18.867 1.00 85.50 279 TRP A N 1
ATOM 2260 C CA . TRP A 1 279 ? 1.259 -2.391 -18.494 1.00 85.50 279 TRP A CA 1
ATOM 2261 C C . TRP A 1 279 ? 0.552 -3.116 -19.638 1.00 85.50 279 TRP A C 1
ATOM 2263 O O . TRP A 1 279 ? -0.003 -4.191 -19.416 1.00 85.50 279 TRP A O 1
ATOM 2273 N N . GLU A 1 280 ? 0.593 -2.579 -20.859 1.00 85.12 280 GLU A N 1
ATOM 2274 C CA . GLU A 1 280 ? 0.048 -3.277 -22.028 1.00 85.12 280 GLU A CA 1
ATOM 2275 C C . GLU A 1 280 ? 0.759 -4.617 -22.240 1.00 85.12 280 GLU A C 1
ATOM 2277 O O . GLU A 1 280 ? 0.100 -5.635 -22.434 1.00 85.12 280 GLU A O 1
ATOM 2282 N N . LYS A 1 281 ? 2.090 -4.661 -22.112 1.00 82.19 281 LYS A N 1
ATOM 2283 C CA . LYS A 1 281 ? 2.845 -5.916 -22.220 1.00 82.19 281 LYS A CA 1
ATOM 2284 C C . LYS A 1 281 ? 2.494 -6.913 -21.112 1.00 82.19 281 LYS A C 1
ATOM 2286 O O . LYS A 1 281 ? 2.219 -8.069 -21.424 1.00 82.19 281 LYS A O 1
ATOM 2291 N N . ILE A 1 282 ? 2.420 -6.462 -19.855 1.00 82.38 282 ILE A N 1
ATOM 2292 C CA . ILE A 1 282 ? 1.958 -7.289 -18.724 1.00 82.38 282 ILE A CA 1
ATOM 2293 C C . ILE A 1 282 ? 0.590 -7.891 -19.034 1.00 82.38 282 ILE A C 1
ATOM 2295 O O . ILE A 1 282 ? 0.376 -9.076 -18.809 1.00 82.38 282 ILE A O 1
ATOM 2299 N N . LYS A 1 283 ? -0.342 -7.097 -19.568 1.00 82.31 283 LYS A N 1
ATOM 2300 C CA . LYS A 1 283 ? -1.682 -7.578 -19.906 1.00 82.31 283 LYS A CA 1
ATOM 2301 C C . LYS A 1 283 ? -1.625 -8.738 -20.900 1.00 82.31 283 LYS A C 1
ATOM 2303 O O . LYS A 1 283 ? -2.372 -9.689 -20.725 1.00 82.31 283 LYS A O 1
ATOM 2308 N N . TYR A 1 284 ? -0.746 -8.706 -21.899 1.00 77.12 284 TYR A N 1
ATOM 2309 C CA . TYR A 1 284 ? -0.586 -9.836 -22.821 1.00 77.12 284 TYR A CA 1
ATOM 2310 C C . TYR A 1 284 ? 0.083 -11.050 -22.166 1.00 77.12 284 TYR A C 1
ATOM 2312 O O . TYR A 1 284 ? -0.380 -12.169 -22.369 1.00 77.12 284 TYR A O 1
ATOM 2320 N N . GLU A 1 285 ? 1.138 -10.840 -21.375 1.00 76.31 285 GLU A N 1
ATOM 2321 C CA . GLU A 1 285 ? 1.906 -11.924 -20.743 1.00 76.31 285 GLU A CA 1
ATOM 2322 C C . GLU A 1 285 ? 1.119 -12.630 -19.629 1.00 76.31 285 GLU A C 1
ATOM 2324 O O . GLU A 1 285 ? 1.144 -13.853 -19.520 1.00 76.31 285 GLU A O 1
ATOM 2329 N N . VAL A 1 286 ? 0.394 -11.862 -18.816 1.00 72.94 286 VAL A N 1
ATOM 2330 C CA . VAL A 1 286 ? -0.217 -12.329 -17.567 1.00 72.94 286 VAL A CA 1
ATOM 2331 C C . VAL A 1 286 ? -1.707 -12.642 -17.727 1.00 72.94 286 VAL A C 1
ATOM 2333 O O . VAL A 1 286 ? -2.233 -13.464 -16.983 1.00 72.94 286 VAL A O 1
ATOM 2336 N N . ALA A 1 287 ? -2.421 -12.065 -18.707 1.00 72.06 287 ALA A N 1
ATOM 2337 C CA . ALA A 1 287 ? -3.851 -12.366 -18.864 1.00 72.06 287 ALA A CA 1
ATOM 2338 C C . ALA A 1 287 ? -4.124 -13.831 -19.226 1.00 72.06 287 ALA A C 1
ATOM 2340 O O . ALA A 1 287 ? -5.172 -14.344 -18.847 1.00 72.06 287 ALA A O 1
ATOM 2341 N N . GLY A 1 288 ? -3.218 -14.498 -19.951 1.00 69.44 288 GLY A N 1
ATOM 2342 C CA . GLY A 1 288 ? -3.335 -15.934 -20.221 1.00 69.44 288 GLY A CA 1
ATOM 2343 C C . GLY A 1 288 ? -3.177 -16.766 -18.948 1.00 69.44 288 GLY A C 1
ATOM 2344 O O . GLY A 1 288 ? -4.010 -17.622 -18.667 1.00 69.44 288 GLY A O 1
ATOM 2345 N N . ASP A 1 289 ? -2.160 -16.442 -18.148 1.00 70.81 289 ASP A N 1
ATOM 2346 C CA . ASP A 1 289 ? -1.862 -17.110 -16.880 1.00 70.81 289 ASP A CA 1
ATOM 2347 C C . ASP A 1 289 ? -3.006 -16.919 -15.869 1.00 70.81 289 ASP A C 1
ATOM 2349 O O . ASP A 1 289 ? -3.576 -17.898 -15.398 1.00 70.81 289 ASP A O 1
ATOM 2353 N N . ILE A 1 290 ? -3.455 -15.677 -15.637 1.00 70.94 290 ILE A N 1
ATOM 2354 C CA . ILE A 1 290 ? -4.586 -15.376 -14.740 1.00 70.94 290 ILE A CA 1
ATOM 2355 C C . ILE A 1 290 ? -5.872 -16.076 -15.198 1.00 70.94 290 ILE A C 1
ATOM 2357 O O . ILE A 1 290 ? -6.571 -16.652 -14.373 1.00 70.94 290 ILE A O 1
ATOM 2361 N N . LYS A 1 291 ? -6.192 -16.071 -16.500 1.00 71.06 291 LYS A N 1
ATOM 2362 C CA . LYS A 1 291 ? -7.394 -16.758 -17.010 1.00 71.06 291 LYS A CA 1
ATOM 2363 C C . LYS A 1 291 ? -7.340 -18.276 -16.871 1.00 71.06 291 LYS A C 1
ATOM 2365 O O . LYS A 1 291 ? -8.390 -18.895 -16.854 1.00 71.06 291 LYS A O 1
ATOM 2370 N N . SER A 1 292 ? -6.152 -18.877 -16.840 1.00 71.19 292 SER A N 1
ATOM 2371 C CA . SER A 1 292 ? -6.009 -20.325 -16.632 1.00 71.19 292 SER A CA 1
ATOM 2372 C C . SER A 1 292 ? -6.156 -20.744 -15.166 1.00 71.19 292 SER A C 1
ATOM 2374 O O . SER A 1 292 ? -6.306 -21.926 -14.870 1.00 71.19 292 SER A O 1
ATOM 2376 N N . ARG A 1 293 ? -6.087 -19.763 -14.264 1.00 69.12 293 ARG A N 1
ATOM 2377 C CA . ARG A 1 293 ? -6.023 -19.911 -12.810 1.00 69.12 293 ARG A CA 1
ATOM 2378 C C . ARG A 1 293 ? -7.340 -19.545 -12.115 1.00 69.12 293 ARG A C 1
ATOM 2380 O O . ARG A 1 293 ? -7.664 -20.127 -11.079 1.00 69.12 293 ARG A O 1
ATOM 2387 N N . LEU A 1 294 ? -8.090 -18.597 -12.685 1.00 63.81 294 LEU A N 1
ATOM 2388 C CA . LEU A 1 294 ? -9.446 -18.199 -12.277 1.00 63.81 294 LEU A CA 1
ATOM 2389 C C . LEU A 1 294 ? -10.514 -19.088 -12.915 1.00 63.81 294 LEU A C 1
ATOM 2391 O O . LEU A 1 294 ? -11.450 -19.456 -12.175 1.00 63.81 294 LEU A O 1
#

Radius of gyration: 21.13 Å; Cα contacts (8 Å, |Δi|>4): 371; chains: 1; bounding box: 54×55×59 Å

Secondary structure (DSSP, 8-state):
-B----TT-HHHHHHHHHHHTSSSTT-BHHHHHHHHHTTSS----EEEEETTT--EEEE-SS--S---TT-SEEEHHHHHGGGT---BHHHHHHHHT--TTTSPPEEBSS-B-TT--B---EEEEGGGT-SSSHHHHHHHIIIIIGGGHHHHT--EEEEEEE-SS-------S----S-HHHHHHHHHHHHHHHHHHHHHHHHHHHHHHHHHHHHTTT-EEEEEEEPPP---HHHHHS-TT-TTGGGTGGGSB-TTS-B-----SS--HHHHHHHHHHHHHHHHHHHHHHHHH-

Mean predicted aligned error: 9.6 Å

Sequence (294 aa):
IPKVLGLGDRGTAIETDWQGNLKNKTLSLNTWRAEALAGMIPIPVFNATFVDNGYRFLISPMTFIQPRNEQKYQDFNNLYGKDNCDINVTTAARLSATFPYVTPICRNLYPRNHEGKEYNYHVADGGYFDNSGVFTTVEWLDKVVLKNLKELKLQKVVILQINAFRPSASTNNNPITKRGWLMSLAGPLLATLKVRSSTQTERNNLEIQVLQEKWKQWIDIEHVKVDPPKLGYSDFSNNKKSKSLRNYWKLFVNSKGEYEPPLSWKLSEFEKEMIKLAWEKIKYEVAGDIKSRL

pLDDT: mean 78.41, std 14.49, range [36.09, 94.69]

Foldseek 3Di:
DWDAPDPDFLLVVLLVVVLVPDPHSQAKLCNVLVCCVVVNDPWDWQWWAWPVQRAIETETSDDQDDDDPDHSHYYPCRVCVVVVDMDHPSVSNSLQAAAVVRGPWIFHPDQADPVRDGNTTTIHHSLSPAPWCLVVVLCSCVPPVLVCCVVVVDAAAEAETEDLADDPPPDDPDPPPPDDPVCVVCVVVVVVSVVSVVVNVVVSVVSQVCSCVVCVVPHHYHYHYQHFAQDALVLQPPDPVNPVVSVVLVVQADPVSGGRQDPDSDDDPSSVVVVVSRVVVSCVVCVVVVVVVD